Protein AF-A0A1Y1LEN6-F1 (afdb_monomer)

Mean predicted aligned error: 8.4 Å

InterPro domains:
  IPR023211 DNA polymerase, palm domain superfamily [G3DSA:3.90.1600.10] (1-101)
  IPR043502 DNA/RNA polymerase superfamily [SSF56672] (1-113)

pLDDT: mean 85.04, std 12.22, range [34.97, 94.44]

Solvent-accessible surface area (backbone atoms only — not comparable to full-atom values): 11153 Å² total; per-residue (Å²): 112,75,67,58,48,48,53,53,54,46,61,53,48,65,70,47,49,89,37,55,76,46,72,67,88,68,37,40,31,30,56,45,51,92,94,58,86,71,86,72,66,49,94,53,97,86,43,31,31,62,67,43,54,83,63,30,69,86,29,39,34,79,45,76,44,73,35,38,89,61,24,36,28,36,32,34,40,15,71,78,73,73,42,79,48,75,45,63,44,51,72,94,56,82,77,43,83,74,47,37,76,68,60,36,45,65,55,53,46,38,37,68,76,68,63,46,78,69,46,81,43,79,44,82,40,84,43,71,47,95,88,68,47,80,43,82,43,82,44,80,44,77,50,66,69,58,51,91,67,48,46,75,58,93,92,46,74,41,54,75,88,71,76,86,77,90,71,85,89,83,85,79,95,67,90,68,43,32,47,47,38,58

Organism: Photinus pyralis (NCBI:txid7054)

Sequence (182 aa):
VTTQARLKLYSYMEKLGERVLYFDTDSIIYISREGEYEPETGNYLGDMTNELEVYGPESYITEFASGGPKNYGFAVYSPTQDKHFQSCKVKGISINHEVSKSVNFETMKNMIIYEEPPQKILYKNFERTVDHQVLTVEKEKIFRPNLLKRRFSKYDSYPYGFKKVKKGQGEEEKTSKIDIVE

Radius of gyration: 19.2 Å; Cα contacts (8 Å, |Δi|>4): 284; chains: 1; bounding box: 56×41×44 Å

Structure (mmCIF, N/CA/C/O backbone):
data_AF-A0A1Y1LEN6-F1
#
_entry.id   AF-A0A1Y1LEN6-F1
#
loop_
_atom_site.group_PDB
_atom_site.id
_atom_site.type_symbol
_atom_site.label_atom_id
_atom_site.label_alt_id
_atom_site.label_comp_id
_atom_site.label_asym_id
_atom_site.label_entity_id
_atom_site.label_seq_id
_atom_site.pdbx_PDB_ins_code
_atom_site.Cartn_x
_atom_site.Cartn_y
_atom_site.Cartn_z
_atom_site.occupancy
_atom_site.B_iso_or_equiv
_atom_site.auth_seq_id
_atom_site.auth_comp_id
_atom_site.auth_asym_id
_atom_site.auth_atom_id
_atom_site.pdbx_PDB_model_num
ATOM 1 N N . VAL A 1 1 ? -0.679 -24.792 7.554 1.00 63.06 1 VAL A N 1
ATOM 2 C CA . VAL A 1 1 ? -0.032 -23.504 7.908 1.00 63.06 1 VAL A CA 1
ATOM 3 C C . VAL A 1 1 ? -0.793 -22.313 7.324 1.00 63.06 1 VAL A C 1
ATOM 5 O O . VAL A 1 1 ? -1.332 -21.535 8.093 1.00 63.06 1 VAL A O 1
ATOM 8 N N . THR A 1 2 ? -0.969 -22.215 6.001 1.00 80.38 2 THR A N 1
ATOM 9 C CA . THR A 1 2 ? -1.634 -21.068 5.337 1.00 80.38 2 THR A CA 1
ATOM 10 C C . THR A 1 2 ? -3.082 -20.793 5.762 1.00 80.38 2 THR A C 1
ATOM 12 O O . THR A 1 2 ? -3.514 -19.648 5.735 1.00 80.38 2 THR A O 1
ATOM 15 N N . THR A 1 3 ? -3.857 -21.813 6.144 1.00 87.75 3 THR A N 1
ATOM 16 C CA . THR A 1 3 ? -5.242 -21.616 6.615 1.00 87.75 3 THR A CA 1
ATOM 17 C C . THR A 1 3 ? -5.292 -20.909 7.966 1.00 87.75 3 THR A C 1
ATOM 19 O O . THR A 1 3 ? -6.123 -20.033 8.154 1.00 87.75 3 THR A O 1
ATOM 22 N N . GLN A 1 4 ? -4.379 -21.249 8.880 1.00 87.38 4 GLN A N 1
ATOM 23 C CA . GLN A 1 4 ? -4.361 -20.673 10.226 1.00 87.38 4 GLN A CA 1
ATOM 24 C C . GLN A 1 4 ? -3.968 -19.193 10.201 1.00 87.38 4 GLN A C 1
ATOM 26 O O . GLN A 1 4 ? -4.624 -18.386 10.847 1.00 87.38 4 GLN A O 1
ATOM 31 N N . ALA A 1 5 ? -2.982 -18.819 9.376 1.00 88.06 5 ALA A N 1
ATOM 32 C CA . ALA A 1 5 ? -2.623 -17.414 9.168 1.00 88.06 5 ALA A CA 1
ATOM 33 C C . ALA A 1 5 ? -3.814 -16.590 8.642 1.00 88.06 5 ALA A C 1
ATOM 35 O O . ALA A 1 5 ? -4.129 -15.536 9.182 1.00 88.06 5 ALA A O 1
ATOM 36 N N . ARG A 1 6 ? -4.557 -17.121 7.658 1.00 91.19 6 ARG A N 1
ATOM 37 C CA . ARG A 1 6 ? -5.759 -16.455 7.128 1.00 91.19 6 ARG A CA 1
ATOM 38 C C . ARG A 1 6 ? -6.873 -16.313 8.158 1.00 91.19 6 ARG A C 1
ATOM 40 O O . ARG A 1 6 ? -7.520 -15.276 8.185 1.00 91.19 6 ARG A O 1
ATOM 47 N N . LEU A 1 7 ? -7.110 -17.337 8.981 1.00 91.94 7 LEU A N 1
ATOM 48 C CA . LEU A 1 7 ? -8.105 -17.266 10.057 1.00 91.94 7 LEU A CA 1
ATOM 49 C C . LEU A 1 7 ? -7.713 -16.226 11.109 1.00 91.94 7 LEU A C 1
ATOM 51 O O . LEU A 1 7 ? -8.571 -15.481 11.576 1.00 91.94 7 LEU A O 1
ATOM 55 N N . LYS A 1 8 ? -6.419 -16.137 11.433 1.00 90.94 8 LYS A N 1
ATOM 56 C CA . LYS A 1 8 ? -5.899 -15.122 12.347 1.00 90.94 8 LYS A CA 1
ATOM 57 C C . LYS A 1 8 ? -6.116 -13.713 11.793 1.00 90.94 8 LYS A C 1
ATOM 59 O O . LYS A 1 8 ? -6.756 -12.910 12.464 1.00 90.94 8 LYS A O 1
ATOM 64 N N . LEU A 1 9 ? -5.701 -13.450 10.554 1.00 91.75 9 LEU A N 1
ATOM 65 C CA . LEU A 1 9 ? -5.932 -12.164 9.886 1.00 91.75 9 LEU A CA 1
ATOM 66 C C . LEU A 1 9 ? -7.430 -11.814 9.823 1.00 91.75 9 LEU A C 1
ATOM 68 O O . LEU A 1 9 ? -7.837 -10.706 10.165 1.00 91.75 9 LEU A O 1
ATOM 72 N N . TYR A 1 10 ? -8.266 -12.794 9.465 1.00 92.88 10 TYR A N 1
ATOM 73 C CA . TYR A 1 10 ? -9.719 -12.634 9.409 1.00 92.88 10 TYR A CA 1
ATOM 74 C C . TYR A 1 10 ? -10.317 -12.224 10.764 1.00 92.88 10 TYR A C 1
ATOM 76 O O . TYR A 1 10 ? -11.215 -11.388 10.795 1.00 92.88 10 TYR A O 1
ATOM 84 N N . SER A 1 11 ? -9.795 -12.741 11.882 1.00 93.44 11 SER A N 1
ATOM 85 C CA . SER A 1 11 ? -10.275 -12.373 13.223 1.00 93.44 11 SER A CA 1
ATOM 86 C C . SER A 1 11 ? -10.069 -10.890 13.566 1.00 93.44 11 SER A C 1
ATOM 88 O O . SER A 1 11 ? -10.888 -10.312 14.280 1.00 93.44 11 SER A O 1
ATOM 90 N N . TYR A 1 12 ? -9.025 -10.249 13.028 1.00 93.19 12 TYR A N 1
ATOM 91 C CA . TYR A 1 12 ? -8.824 -8.802 13.156 1.00 93.19 12 TYR A CA 1
ATOM 92 C C . TYR A 1 12 ? -9.751 -8.037 12.211 1.00 93.19 12 TYR A C 1
ATOM 94 O O . TYR A 1 12 ? -10.410 -7.083 12.623 1.00 93.19 12 TYR A O 1
ATOM 102 N N . MET A 1 13 ? -9.861 -8.493 10.960 1.00 92.38 13 MET A N 1
ATOM 103 C CA . MET A 1 13 ? -10.730 -7.872 9.956 1.00 92.38 13 MET A CA 1
ATOM 104 C C . MET A 1 13 ? -12.203 -7.866 10.375 1.00 92.38 13 MET A C 1
ATOM 106 O O . MET A 1 13 ? -12.902 -6.892 10.118 1.00 92.38 13 MET A O 1
ATOM 110 N N . GLU A 1 14 ? -12.679 -8.926 11.028 1.00 93.62 14 GLU A N 1
ATOM 111 C CA . GLU A 1 14 ? -14.059 -9.017 11.510 1.00 93.62 14 GLU A CA 1
ATOM 112 C C . GLU A 1 14 ? -14.367 -7.951 12.573 1.00 93.62 14 GLU A C 1
ATOM 114 O O . GLU A 1 14 ? -15.446 -7.360 12.553 1.00 93.62 14 GLU A O 1
ATOM 119 N N . LYS A 1 15 ? -13.400 -7.643 13.447 1.00 92.88 15 LYS A N 1
ATOM 120 C CA . LYS A 1 15 ? -13.522 -6.581 14.459 1.00 92.88 15 LYS A CA 1
ATOM 121 C C . LYS A 1 15 ? -13.384 -5.177 13.861 1.00 92.88 15 LYS A C 1
ATOM 123 O O . LYS A 1 15 ? -14.063 -4.256 14.305 1.00 92.88 15 LYS A O 1
ATOM 128 N N . LEU A 1 16 ? -12.509 -5.008 12.868 1.00 93.00 16 LEU A N 1
ATOM 129 C CA . LEU A 1 16 ? -12.305 -3.735 12.163 1.00 93.00 16 LEU A CA 1
ATOM 130 C C . LEU A 1 16 ? -13.483 -3.385 11.235 1.00 93.00 16 LEU A C 1
ATOM 132 O O . LEU A 1 16 ? -13.822 -2.213 11.067 1.00 93.00 16 LEU A O 1
ATOM 136 N N . GLY A 1 17 ? -14.123 -4.390 10.635 1.00 91.00 17 GLY A N 1
ATOM 137 C CA . GLY A 1 17 ? -15.300 -4.231 9.788 1.00 91.00 17 GLY A CA 1
ATOM 138 C C . GLY A 1 17 ? -15.043 -3.356 8.557 1.00 91.00 17 GLY A C 1
ATOM 139 O O . GLY A 1 17 ? -14.126 -3.601 7.775 1.00 91.00 17 GLY A O 1
ATOM 140 N N . GLU A 1 18 ? -15.872 -2.325 8.373 1.00 87.88 18 GLU A N 1
ATOM 141 C CA . GLU A 1 18 ? -15.808 -1.418 7.213 1.00 87.88 18 GLU A CA 1
ATOM 142 C C . GLU A 1 18 ? -14.580 -0.490 7.222 1.00 87.88 18 GLU A C 1
ATOM 144 O O . GLU A 1 18 ? -14.313 0.170 6.221 1.00 87.88 18 GLU A O 1
ATOM 149 N N . ARG A 1 19 ? -13.806 -0.454 8.316 1.00 91.25 19 ARG A N 1
ATOM 150 C CA . ARG A 1 19 ? -12.586 0.363 8.414 1.00 91.25 19 ARG A CA 1
ATOM 151 C C . ARG A 1 19 ? -1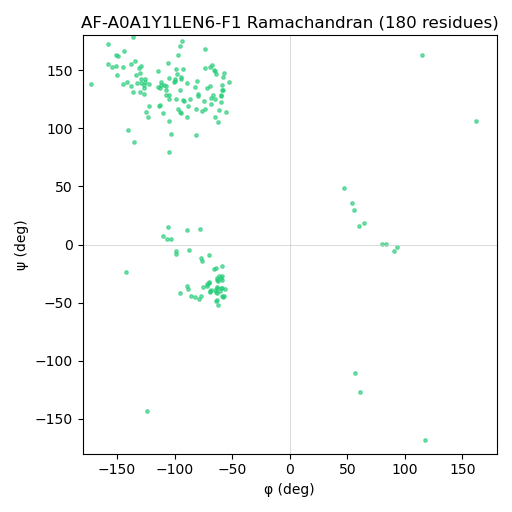1.394 -0.228 7.673 1.00 91.25 19 ARG A C 1
ATOM 153 O O . ARG A 1 19 ? -10.397 0.466 7.511 1.00 91.25 19 ARG A O 1
ATOM 160 N N . VAL A 1 20 ? -11.467 -1.481 7.224 1.00 91.81 20 VAL A N 1
ATOM 161 C CA . VAL A 1 20 ? -10.381 -2.120 6.470 1.00 91.81 20 VAL A CA 1
ATOM 162 C C . VAL A 1 20 ? -10.319 -1.552 5.050 1.00 91.81 20 VAL A C 1
ATOM 164 O O . VAL A 1 20 ? -11.232 -1.748 4.247 1.00 91.81 20 VAL A O 1
ATOM 167 N N . LEU A 1 21 ? -9.209 -0.895 4.718 1.00 91.12 21 LEU A N 1
ATOM 168 C CA . LEU A 1 21 ? -8.938 -0.343 3.389 1.00 91.12 21 LEU A CA 1
ATOM 169 C C . LEU A 1 21 ? -8.262 -1.362 2.471 1.00 91.12 21 LEU A C 1
ATOM 171 O O . LEU A 1 21 ? -8.548 -1.419 1.272 1.00 91.12 21 LEU A O 1
ATOM 175 N N . TYR A 1 22 ? -7.354 -2.167 3.023 1.00 91.69 22 TYR A N 1
ATOM 176 C CA . TYR A 1 22 ? -6.590 -3.163 2.280 1.00 91.69 22 TYR A CA 1
ATOM 177 C C . TYR A 1 22 ? -6.069 -4.255 3.218 1.00 91.69 22 TYR A C 1
ATOM 179 O O . TYR A 1 22 ? -5.909 -4.028 4.411 1.00 91.69 22 TYR A O 1
ATOM 187 N N . PHE A 1 23 ? -5.807 -5.443 2.682 1.00 91.88 23 PHE A N 1
ATOM 188 C CA . PHE A 1 23 ? -5.154 -6.529 3.407 1.00 91.88 23 PHE A CA 1
ATOM 189 C C . PHE A 1 23 ? -4.350 -7.399 2.432 1.00 91.88 23 PHE A C 1
ATOM 191 O O . PHE A 1 23 ? -4.750 -7.578 1.274 1.00 91.88 23 PHE A O 1
ATOM 198 N N . ASP A 1 24 ? -3.219 -7.935 2.884 1.00 89.50 24 ASP A N 1
ATOM 199 C CA . ASP A 1 24 ? -2.441 -8.954 2.169 1.00 89.50 24 ASP A CA 1
ATOM 200 C C . ASP A 1 24 ? -2.258 -10.189 3.066 1.00 89.50 24 ASP A C 1
ATOM 202 O O . ASP A 1 24 ? -3.205 -10.618 3.714 1.00 89.50 24 ASP A O 1
ATOM 206 N N . THR A 1 25 ? -1.108 -10.855 3.020 1.00 86.19 25 THR A N 1
ATOM 207 C CA . THR A 1 25 ? -0.916 -12.196 3.591 1.00 86.19 25 THR A CA 1
ATOM 208 C C . THR A 1 25 ? -0.933 -12.184 5.121 1.00 86.19 25 THR A C 1
ATOM 210 O O . THR A 1 25 ? -1.431 -13.129 5.738 1.00 86.19 25 THR A O 1
ATOM 213 N N . ASP A 1 26 ? -0.431 -11.096 5.678 1.00 88.62 26 ASP A N 1
ATOM 214 C CA . ASP A 1 26 ? -0.120 -10.835 7.077 1.00 88.62 26 ASP A CA 1
ATOM 215 C C . ASP A 1 26 ? -0.454 -9.385 7.462 1.00 88.62 26 ASP A C 1
ATOM 217 O O . ASP A 1 26 ? -0.800 -9.152 8.607 1.00 88.62 26 ASP A O 1
ATOM 221 N N . SER A 1 27 ? -0.495 -8.438 6.517 1.00 90.75 27 SER A N 1
ATOM 222 C CA . SER A 1 27 ? -0.794 -7.031 6.813 1.00 90.75 27 SER A CA 1
ATOM 223 C C . SER A 1 27 ? -2.241 -6.593 6.561 1.00 90.75 27 SER A C 1
ATOM 225 O O . SER A 1 27 ? -2.934 -7.089 5.663 1.00 90.75 27 SER A O 1
ATOM 227 N N . ILE A 1 28 ? -2.691 -5.603 7.337 1.00 93.69 28 ILE A N 1
ATOM 228 C CA . ILE A 1 28 ? -3.972 -4.897 7.224 1.00 93.69 28 ILE A CA 1
ATOM 229 C C . ILE A 1 28 ? -3.711 -3.390 7.244 1.00 93.69 28 ILE A C 1
ATOM 231 O O . ILE A 1 28 ? -3.055 -2.873 8.138 1.00 93.69 28 ILE A O 1
ATOM 235 N N . ILE A 1 29 ? -4.303 -2.677 6.289 1.00 94.31 29 ILE A N 1
ATOM 236 C CA . ILE A 1 29 ? -4.388 -1.215 6.269 1.00 94.31 29 ILE A CA 1
ATOM 237 C C . ILE A 1 29 ? -5.817 -0.842 6.641 1.00 94.31 29 ILE A C 1
ATOM 239 O O . ILE A 1 29 ? -6.762 -1.314 5.996 1.00 94.31 29 ILE A O 1
ATOM 243 N N . TYR A 1 30 ? -5.999 -0.004 7.652 1.00 94.19 30 TYR A N 1
ATOM 244 C CA . TYR A 1 30 ? -7.316 0.336 8.177 1.00 94.19 30 TYR A CA 1
ATOM 245 C C . TYR A 1 30 ? -7.407 1.795 8.631 1.00 94.19 30 TYR A C 1
ATOM 247 O O . TYR A 1 30 ? -6.411 2.500 8.735 1.00 94.19 30 TYR A O 1
ATOM 255 N N . ILE A 1 31 ? -8.630 2.267 8.857 1.00 92.81 31 ILE A N 1
ATOM 256 C CA . ILE A 1 31 ? -8.901 3.590 9.421 1.00 92.81 31 ILE A CA 1
ATOM 257 C C . ILE A 1 31 ? -8.925 3.479 10.952 1.00 92.81 31 ILE A C 1
ATOM 259 O O . ILE A 1 31 ? -9.779 2.782 11.503 1.00 92.81 31 ILE A O 1
ATOM 263 N N . SER A 1 32 ? -8.041 4.193 11.640 1.00 90.44 32 SER A N 1
ATOM 264 C CA . SER A 1 32 ? -8.052 4.336 13.096 1.00 90.44 32 SER A CA 1
ATOM 265 C C . SER A 1 32 ? -8.912 5.519 13.535 1.00 90.44 32 SER A C 1
ATOM 267 O O . SER A 1 32 ? -8.951 6.584 12.899 1.00 90.44 32 SER A O 1
ATOM 269 N N . ARG A 1 33 ? -9.664 5.304 14.617 1.00 90.19 33 ARG A N 1
ATOM 270 C CA . ARG A 1 33 ? -10.605 6.268 15.200 1.00 90.19 33 ARG A CA 1
ATOM 271 C C . ARG A 1 33 ? -10.604 6.132 16.715 1.00 90.19 33 ARG A C 1
ATOM 273 O O . ARG A 1 33 ? -10.653 5.025 17.244 1.00 90.19 33 ARG A O 1
ATOM 280 N N . GLU A 1 34 ? -10.619 7.265 17.411 1.00 87.88 34 GLU A N 1
ATOM 281 C CA . GLU A 1 34 ? -10.676 7.272 18.872 1.00 87.88 34 GLU A CA 1
ATOM 282 C C . GLU A 1 34 ? -11.936 6.564 19.391 1.00 87.88 34 GLU A C 1
ATOM 284 O O . GLU A 1 34 ? -13.060 6.873 18.986 1.00 87.88 34 GLU A O 1
ATOM 289 N N . GLY A 1 35 ? -11.738 5.621 20.315 1.00 85.50 35 GLY A N 1
ATOM 290 C CA . GLY A 1 35 ? -12.814 4.856 20.947 1.00 85.50 35 GLY A CA 1
ATOM 291 C C . GLY A 1 35 ? -13.300 3.637 20.157 1.00 85.50 35 GLY A C 1
ATOM 292 O O . GLY A 1 35 ? -14.194 2.940 20.636 1.00 85.50 35 GLY A O 1
ATOM 293 N N . GLU A 1 36 ? -12.727 3.350 18.985 1.00 91.50 36 GLU A N 1
ATOM 294 C CA . GLU A 1 36 ? -12.978 2.107 18.251 1.00 91.50 36 GLU A CA 1
ATOM 295 C C . GLU A 1 36 ? -11.905 1.038 18.547 1.00 91.50 36 GLU A C 1
ATOM 297 O O . GLU A 1 36 ? -10.909 1.290 19.221 1.00 91.50 36 GLU A O 1
ATOM 302 N N . TYR A 1 37 ? -12.134 -0.198 18.092 1.00 90.44 37 TYR A N 1
ATOM 303 C CA . TYR A 1 37 ? -11.182 -1.296 18.282 1.00 90.44 37 TYR A CA 1
ATOM 304 C C . TYR A 1 37 ? -9.884 -1.053 17.503 1.00 90.44 37 TYR A C 1
ATOM 306 O O . TYR A 1 37 ? -9.928 -0.882 16.286 1.00 90.44 37 TYR A O 1
ATOM 314 N N . GLU A 1 38 ? -8.742 -1.156 18.169 1.00 90.94 38 GLU A N 1
ATOM 315 C CA . GLU A 1 38 ? -7.426 -1.127 17.535 1.00 90.94 38 GLU A CA 1
ATOM 316 C C . GLU A 1 38 ? -6.752 -2.501 17.712 1.00 90.94 38 GLU A C 1
ATOM 318 O O . GLU A 1 38 ? -6.844 -3.086 18.799 1.00 90.94 38 GLU A O 1
ATOM 323 N N . PRO A 1 39 ? -6.123 -3.073 16.667 1.00 90.75 39 PRO A N 1
ATOM 324 C CA . PRO A 1 39 ? -5.361 -4.309 16.792 1.00 90.75 39 PRO A CA 1
ATOM 325 C C . PRO A 1 39 ? -4.234 -4.158 17.819 1.00 90.75 39 PRO A C 1
ATOM 327 O O . PRO A 1 39 ? -3.486 -3.186 17.798 1.00 90.75 39 PRO A O 1
ATOM 330 N N . GLU A 1 40 ? -4.111 -5.134 18.715 1.00 88.69 40 GLU A N 1
ATOM 331 C CA . GLU A 1 40 ? -3.035 -5.150 19.706 1.00 88.69 40 GLU A CA 1
ATOM 332 C C . GLU A 1 40 ? -1.694 -5.380 19.010 1.00 88.69 40 GLU A C 1
ATOM 334 O O . GLU A 1 40 ? -1.538 -6.364 18.278 1.00 88.69 40 GLU A O 1
ATOM 339 N N . THR A 1 41 ? -0.738 -4.482 19.254 1.00 89.81 41 THR A N 1
ATOM 340 C CA . THR A 1 41 ? 0.630 -4.608 18.757 1.00 89.81 41 THR A CA 1
ATOM 341 C C . THR A 1 41 ? 1.558 -5.188 19.823 1.00 89.81 41 THR A C 1
ATOM 343 O O . THR A 1 41 ? 1.381 -4.963 21.023 1.00 89.81 41 THR A O 1
ATOM 346 N N . GLY A 1 42 ? 2.552 -5.963 19.397 1.00 89.56 42 GLY A N 1
ATOM 347 C CA . GLY A 1 42 ? 3.483 -6.641 20.293 1.00 89.56 42 GLY A CA 1
ATOM 348 C C . GLY A 1 42 ? 4.797 -7.007 19.612 1.00 89.56 42 GLY A C 1
ATOM 349 O O . GLY A 1 42 ? 4.961 -6.850 18.409 1.00 89.56 42 GLY A O 1
ATOM 350 N N . ASN A 1 43 ? 5.756 -7.488 20.405 1.00 89.06 43 ASN A N 1
ATOM 351 C CA . ASN A 1 43 ? 7.105 -7.838 19.937 1.00 89.06 43 ASN A CA 1
ATOM 352 C C . ASN A 1 43 ? 7.340 -9.357 19.862 1.00 89.06 43 ASN A C 1
ATOM 354 O O . ASN A 1 43 ? 8.472 -9.793 19.632 1.00 89.06 43 ASN A O 1
ATOM 358 N N . TYR A 1 44 ? 6.318 -10.181 20.118 1.00 89.25 44 TYR A N 1
ATOM 359 C CA . TYR A 1 44 ? 6.454 -11.635 20.130 1.00 89.25 44 TYR A CA 1
ATOM 360 C C . TYR A 1 44 ? 6.027 -12.266 18.805 1.00 89.25 44 TYR A C 1
ATOM 362 O O . TYR A 1 44 ? 5.363 -11.664 17.965 1.00 89.25 44 TYR A O 1
ATOM 370 N N . LEU A 1 45 ? 6.436 -13.523 18.601 1.00 84.38 45 LEU A N 1
ATOM 371 C CA . LEU A 1 45 ? 6.146 -14.244 17.367 1.00 84.38 45 LEU A CA 1
ATOM 372 C C . LEU A 1 45 ? 4.634 -14.390 17.158 1.00 84.38 45 LEU A C 1
ATOM 374 O O . LEU A 1 45 ? 3.956 -15.126 17.877 1.00 84.38 45 LEU A O 1
ATOM 378 N N . GLY A 1 46 ? 4.153 -13.759 16.092 1.00 83.12 46 GLY A N 1
ATOM 379 C CA . GLY A 1 46 ? 2.757 -13.775 15.690 1.00 83.12 46 GLY A CA 1
ATOM 380 C C . GLY A 1 46 ? 1.942 -12.606 16.232 1.00 83.12 46 GLY A C 1
ATOM 381 O O . GLY A 1 46 ? 0.761 -12.553 15.903 1.00 83.12 46 GLY A O 1
ATOM 382 N N . ASP A 1 47 ? 2.508 -11.711 17.034 1.00 89.19 47 ASP A N 1
ATOM 383 C CA . ASP A 1 47 ? 1.849 -10.444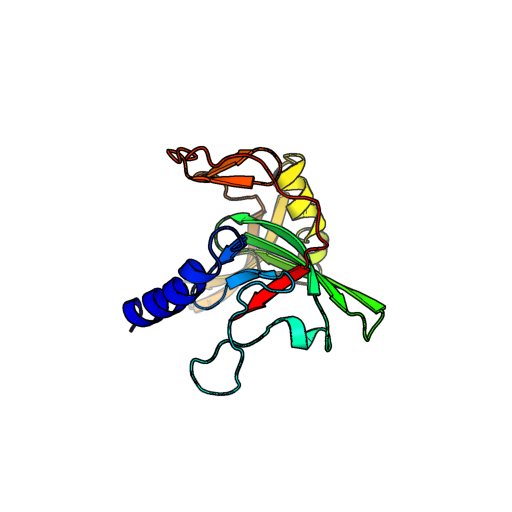 17.347 1.00 89.19 47 ASP A CA 1
ATOM 384 C C . ASP A 1 47 ? 1.814 -9.553 16.103 1.00 89.19 47 ASP A C 1
ATOM 386 O O . ASP A 1 47 ? 2.677 -9.678 15.235 1.00 89.19 47 ASP A O 1
ATOM 390 N N . MET A 1 48 ? 0.814 -8.672 16.031 1.00 90.88 48 MET A N 1
ATOM 391 C CA . MET A 1 48 ? 0.802 -7.625 15.014 1.00 90.88 48 MET A CA 1
ATOM 392 C C . MET A 1 48 ? 1.832 -6.554 15.394 1.00 90.88 48 MET A C 1
ATOM 394 O O . MET A 1 48 ? 2.091 -6.304 16.571 1.00 90.88 48 MET A O 1
ATOM 398 N N . THR A 1 49 ? 2.382 -5.873 14.410 1.00 92.12 49 THR A N 1
ATOM 399 C CA . THR A 1 49 ? 3.389 -4.824 14.547 1.00 92.12 49 THR A CA 1
ATOM 400 C C . THR A 1 49 ? 2.956 -3.597 13.756 1.00 92.12 49 THR A C 1
ATOM 402 O O . THR A 1 49 ? 2.264 -3.711 12.746 1.00 92.12 49 THR A O 1
ATOM 405 N N . ASN A 1 50 ? 3.314 -2.401 14.229 1.00 90.75 50 ASN A N 1
ATOM 406 C CA . ASN A 1 50 ? 2.995 -1.159 13.529 1.00 90.75 50 ASN A CA 1
ATOM 407 C C . ASN A 1 50 ? 4.116 -0.806 12.537 1.00 90.75 50 ASN A C 1
ATOM 409 O O . ASN A 1 50 ? 5.200 -0.382 12.937 1.00 90.75 50 ASN A O 1
ATOM 413 N N . GLU A 1 51 ? 3.846 -0.921 11.233 1.00 89.25 51 GLU A N 1
ATOM 414 C CA . GLU A 1 51 ? 4.827 -0.600 10.184 1.00 89.25 51 GLU A CA 1
ATOM 415 C C . GLU A 1 51 ? 5.199 0.897 10.137 1.00 89.25 51 GLU A C 1
ATOM 417 O O . GLU A 1 51 ? 6.252 1.269 9.607 1.00 89.25 51 GLU A O 1
ATOM 422 N N . LEU A 1 52 ? 4.356 1.783 10.681 1.00 89.75 52 LEU A N 1
ATOM 423 C CA . LEU A 1 52 ? 4.567 3.230 10.607 1.00 89.75 52 LEU A CA 1
ATOM 424 C C . LEU A 1 52 ? 5.647 3.741 11.565 1.00 89.75 52 LEU A C 1
ATOM 426 O O . LEU A 1 52 ? 6.159 4.845 11.360 1.00 89.75 52 LEU A O 1
ATOM 430 N N . GLU A 1 53 ? 6.067 2.934 12.543 1.00 87.31 53 GLU A N 1
ATOM 431 C CA . GLU A 1 53 ? 7.127 3.287 13.497 1.00 87.31 53 GLU A CA 1
ATOM 432 C C . GLU A 1 53 ? 8.459 3.616 12.807 1.00 87.31 53 GLU A C 1
ATOM 434 O O . GLU A 1 53 ? 9.230 4.446 13.295 1.00 87.31 53 GLU A O 1
ATOM 439 N N . VAL A 1 54 ? 8.705 3.050 11.620 1.00 89.44 54 VAL A N 1
ATOM 440 C CA . VAL A 1 54 ? 9.897 3.329 10.800 1.00 89.44 54 VAL A CA 1
ATOM 441 C C . VAL A 1 54 ? 9.985 4.806 10.385 1.00 89.44 54 VAL A C 1
ATOM 443 O O . VAL A 1 54 ? 11.081 5.327 10.172 1.00 89.44 54 VAL A O 1
ATOM 446 N N . TYR A 1 55 ? 8.851 5.507 10.292 1.00 88.56 55 TYR A N 1
ATOM 447 C CA . TYR A 1 55 ? 8.795 6.933 9.952 1.00 88.56 55 TYR A CA 1
ATOM 448 C C . TYR A 1 55 ? 8.916 7.851 11.181 1.00 88.56 55 TYR A C 1
ATOM 450 O O . TYR A 1 55 ? 9.035 9.072 11.037 1.00 88.56 55 TYR A O 1
ATOM 458 N N . GLY A 1 56 ? 8.958 7.279 12.385 1.00 88.62 56 GLY A N 1
ATOM 459 C CA . GLY A 1 56 ? 9.011 7.979 13.666 1.00 88.62 56 GLY A CA 1
ATOM 460 C C . GLY A 1 56 ? 7.753 7.736 14.504 1.00 88.62 56 GLY A C 1
ATOM 461 O O . GLY A 1 56 ? 6.727 7.307 13.970 1.00 88.62 56 GLY A O 1
ATOM 462 N N . PRO A 1 57 ? 7.800 8.021 15.815 1.00 87.69 57 PRO A N 1
ATOM 463 C CA . PRO A 1 57 ? 6.649 7.820 16.685 1.00 87.69 57 PRO A CA 1
ATOM 464 C C . PRO A 1 57 ? 5.515 8.775 16.297 1.00 87.69 57 PRO A C 1
ATOM 466 O O . PRO A 1 57 ? 5.766 9.874 15.791 1.00 87.69 57 PRO A O 1
ATOM 469 N N . GLU A 1 58 ? 4.275 8.337 16.526 1.00 87.38 58 GLU A N 1
ATOM 470 C CA . GLU A 1 58 ? 3.042 9.054 16.159 1.00 87.38 58 GLU A CA 1
ATOM 471 C C . GLU A 1 58 ? 2.882 9.327 14.651 1.00 87.38 58 GLU A C 1
ATOM 473 O O . GLU A 1 58 ? 2.071 10.167 14.253 1.00 87.38 58 GLU A O 1
ATOM 478 N N . SER A 1 59 ? 3.650 8.644 13.794 1.00 91.88 59 SER A N 1
ATOM 479 C CA . SER A 1 59 ? 3.462 8.731 12.345 1.00 91.88 59 SER A CA 1
ATOM 480 C C . SER A 1 59 ? 2.154 8.062 11.945 1.00 91.88 59 SER A C 1
ATOM 482 O O . SER A 1 59 ? 1.858 6.961 12.397 1.00 91.88 59 SER A O 1
ATOM 484 N N . TYR A 1 60 ? 1.397 8.709 11.064 1.00 91.56 60 TYR A N 1
ATOM 485 C CA . TYR A 1 60 ? 0.122 8.190 10.572 1.00 91.56 60 TYR A CA 1
ATOM 486 C C . TYR A 1 60 ? -0.005 8.412 9.068 1.00 91.56 60 TYR A C 1
ATOM 488 O O . TYR A 1 60 ? 0.610 9.320 8.493 1.00 91.56 60 TYR A O 1
ATOM 496 N N . ILE A 1 61 ? -0.814 7.585 8.411 1.00 94.38 61 ILE A N 1
ATOM 497 C CA . ILE A 1 61 ? -1.108 7.757 6.991 1.00 94.38 61 ILE A CA 1
ATOM 498 C C . ILE A 1 61 ? -2.158 8.850 6.825 1.00 94.38 61 ILE A C 1
ATOM 500 O O . ILE A 1 61 ? -3.236 8.812 7.419 1.00 94.38 61 ILE A O 1
ATOM 504 N N . THR A 1 62 ? -1.841 9.821 5.974 1.00 93.06 62 THR A N 1
ATOM 505 C CA . THR A 1 62 ? -2.747 10.908 5.595 1.00 93.06 62 THR A CA 1
ATOM 506 C C . THR A 1 62 ? -3.591 10.534 4.387 1.00 93.06 62 THR A C 1
ATOM 508 O O . THR A 1 62 ? -4.751 10.920 4.295 1.00 93.06 62 THR A O 1
ATOM 511 N N . GLU A 1 63 ? -3.014 9.787 3.445 1.00 93.06 63 GLU A N 1
ATOM 512 C CA . GLU A 1 63 ? -3.688 9.394 2.213 1.00 93.06 63 GLU A CA 1
ATOM 513 C C . GLU A 1 63 ? -3.332 7.964 1.825 1.00 93.06 63 GLU A C 1
ATOM 515 O O . GLU A 1 63 ? -2.173 7.557 1.896 1.00 93.06 63 GLU A O 1
ATOM 520 N N . PHE A 1 64 ? -4.324 7.222 1.341 1.00 93.12 64 PHE A N 1
ATOM 521 C CA . PHE A 1 64 ? -4.159 5.862 0.847 1.00 93.12 64 PHE A CA 1
ATOM 522 C C . PHE A 1 64 ? -4.857 5.703 -0.504 1.00 93.12 64 PHE A C 1
ATOM 524 O O . PHE A 1 64 ? -5.976 6.179 -0.696 1.00 93.12 64 PHE A O 1
ATOM 531 N N . ALA A 1 65 ? -4.215 4.994 -1.431 1.00 91.56 65 ALA A N 1
ATOM 532 C CA . ALA A 1 65 ? -4.796 4.635 -2.717 1.00 91.56 65 ALA A CA 1
ATOM 533 C C . ALA A 1 65 ? -4.463 3.182 -3.069 1.00 91.56 65 ALA A C 1
ATOM 535 O O . ALA A 1 65 ? -3.322 2.738 -2.945 1.00 91.56 65 ALA A O 1
ATOM 536 N N . SER A 1 66 ? -5.458 2.439 -3.561 1.00 90.88 66 SER A N 1
ATOM 537 C CA . SER A 1 66 ? -5.273 1.067 -4.038 1.00 90.88 66 SER A CA 1
ATOM 538 C C . SER A 1 66 ? -5.711 0.932 -5.488 1.00 90.88 66 SER A C 1
ATOM 540 O O . SER A 1 66 ? -6.881 1.099 -5.832 1.00 90.88 66 SER A O 1
ATOM 542 N N . GLY A 1 67 ? -4.759 0.562 -6.337 1.00 88.06 67 GLY A N 1
ATOM 543 C CA . GLY A 1 67 ? -4.980 0.163 -7.718 1.00 88.06 67 GLY A CA 1
ATOM 544 C C . GLY A 1 67 ? -5.251 -1.334 -7.868 1.00 88.06 67 GLY A C 1
ATOM 545 O O . GLY A 1 67 ? -5.185 -1.834 -8.985 1.00 88.06 67 GLY A O 1
ATOM 546 N N . GLY A 1 68 ? -5.512 -2.080 -6.790 1.00 87.62 68 GLY A N 1
ATOM 547 C CA . GLY A 1 68 ? -5.808 -3.516 -6.820 1.00 87.62 68 GLY A CA 1
ATOM 548 C C . GLY A 1 68 ? -4.784 -4.386 -6.075 1.00 87.62 68 GLY A C 1
ATOM 549 O O . GLY A 1 68 ? -3.948 -3.879 -5.328 1.00 87.62 68 GLY A O 1
ATOM 550 N N . PRO A 1 69 ? -4.840 -5.722 -6.246 1.00 87.25 69 PRO A N 1
ATOM 551 C CA . PRO A 1 69 ? -3.995 -6.642 -5.488 1.00 87.25 69 PRO A CA 1
ATOM 552 C C . PRO A 1 69 ? -2.501 -6.392 -5.714 1.00 87.25 69 PRO A C 1
ATOM 554 O O . PRO A 1 69 ? -2.013 -6.481 -6.845 1.00 87.25 69 PRO A O 1
ATOM 557 N N . LYS A 1 70 ? -1.776 -6.132 -4.622 1.00 87.19 70 LYS A N 1
ATOM 558 C CA . LYS A 1 70 ? -0.344 -5.796 -4.578 1.00 87.19 70 LYS A CA 1
ATOM 559 C C . LYS A 1 70 ? 0.012 -4.577 -5.446 1.00 87.19 70 LYS A C 1
ATOM 561 O O . LYS A 1 70 ? 1.107 -4.509 -6.004 1.00 87.19 70 LYS A O 1
ATOM 566 N N . ASN A 1 71 ? -0.939 -3.659 -5.606 1.00 90.69 71 ASN A N 1
ATOM 567 C CA . ASN A 1 71 ? -0.767 -2.383 -6.286 1.00 90.69 71 ASN A CA 1
ATOM 568 C C . ASN A 1 71 ? -1.427 -1.283 -5.443 1.00 90.69 71 ASN A C 1
ATOM 570 O O . ASN A 1 71 ? -2.622 -1.032 -5.584 1.00 90.69 71 ASN A O 1
ATOM 574 N N . TYR A 1 72 ? -0.683 -0.695 -4.513 1.00 92.12 72 TYR A N 1
ATOM 575 C CA . TYR A 1 72 ? -1.185 0.325 -3.592 1.00 92.12 72 TYR A CA 1
ATOM 576 C C . TYR A 1 72 ? -0.083 1.312 -3.219 1.00 92.12 72 TYR A C 1
ATOM 578 O O . TYR A 1 72 ? 1.103 1.026 -3.376 1.00 92.12 72 TYR A O 1
ATOM 586 N N . GLY A 1 73 ? -0.468 2.468 -2.704 1.00 93.38 73 GLY A N 1
ATOM 587 C CA . GLY A 1 73 ? 0.458 3.444 -2.159 1.00 93.38 73 GLY A CA 1
ATOM 588 C C . GLY A 1 73 ? -0.193 4.274 -1.068 1.00 93.38 73 GLY A C 1
ATOM 589 O O . GLY A 1 73 ? -1.418 4.291 -0.924 1.00 93.38 73 GLY A O 1
ATOM 590 N N . PHE A 1 74 ? 0.646 4.934 -0.284 1.00 94.31 74 PHE A N 1
ATOM 591 C CA . PHE A 1 74 ? 0.217 5.769 0.823 1.00 94.31 74 PHE A CA 1
ATOM 592 C C . PHE A 1 74 ? 1.196 6.911 1.079 1.00 94.31 74 PHE A C 1
ATOM 594 O O . PHE A 1 74 ? 2.394 6.805 0.793 1.00 94.31 74 PHE A O 1
ATOM 601 N N . ALA A 1 75 ? 0.667 7.994 1.639 1.00 94.31 75 ALA A N 1
ATOM 602 C CA . ALA A 1 75 ? 1.431 9.114 2.162 1.00 94.31 75 ALA A CA 1
ATOM 603 C C . ALA A 1 75 ? 1.382 9.092 3.693 1.00 94.31 75 ALA A C 1
ATOM 605 O O . ALA A 1 75 ? 0.304 9.005 4.276 1.00 94.31 75 ALA A O 1
ATOM 606 N N . VAL A 1 76 ? 2.545 9.169 4.333 1.00 94.44 76 VAL A N 1
ATOM 607 C CA . VAL A 1 76 ? 2.711 9.203 5.791 1.00 94.44 76 VAL A CA 1
ATOM 608 C C . VAL A 1 76 ? 3.123 10.605 6.196 1.00 94.44 76 VAL A C 1
ATOM 610 O O . VAL A 1 76 ? 4.005 11.189 5.566 1.00 94.44 76 VAL A O 1
ATOM 613 N N . TYR A 1 77 ? 2.532 11.128 7.262 1.00 94.00 77 TYR A N 1
ATOM 614 C CA . TYR A 1 77 ? 3.042 12.305 7.950 1.00 94.00 77 TYR A CA 1
ATOM 615 C C . TYR A 1 77 ? 3.703 11.876 9.258 1.00 94.00 77 TYR A C 1
ATOM 617 O O . TYR A 1 77 ? 3.106 11.141 10.043 1.00 94.00 77 TYR A O 1
ATOM 625 N N . SER A 1 78 ? 4.939 12.326 9.468 1.00 94.00 78 SER A N 1
ATOM 626 C CA . SER A 1 78 ? 5.699 12.106 10.698 1.00 94.00 78 SER A CA 1
ATOM 627 C C . SER A 1 78 ? 5.730 13.401 11.509 1.00 94.00 78 SER A C 1
ATOM 629 O O . SER A 1 78 ? 6.467 14.321 11.134 1.00 94.00 78 SER A O 1
ATOM 631 N N . PRO A 1 79 ? 4.974 13.498 12.620 1.00 91.50 79 PRO A N 1
ATOM 632 C CA . PRO A 1 79 ? 4.962 14.695 13.462 1.00 91.50 79 PRO A CA 1
ATOM 633 C C . PRO A 1 79 ? 6.321 14.990 14.103 1.00 91.50 79 PRO A C 1
ATOM 635 O O . PRO A 1 79 ? 6.653 16.141 14.359 1.00 91.50 79 PRO A O 1
ATOM 638 N N . THR A 1 80 ? 7.131 13.957 14.353 1.00 89.62 80 THR A N 1
ATOM 639 C CA . THR A 1 80 ? 8.452 14.123 14.979 1.00 89.62 80 THR A CA 1
ATOM 640 C C . THR A 1 80 ? 9.479 14.766 14.064 1.00 89.62 80 THR A C 1
ATOM 642 O O . THR A 1 80 ? 10.332 15.517 14.531 1.00 89.62 80 THR A O 1
ATOM 645 N N . GLN A 1 81 ? 9.417 14.463 12.770 1.00 88.88 81 GLN A N 1
ATOM 646 C CA . GLN A 1 81 ? 10.334 15.019 11.778 1.00 88.88 81 GLN A CA 1
ATOM 647 C C . GLN A 1 81 ? 9.733 16.199 11.009 1.00 88.88 81 GLN A C 1
ATOM 649 O O . GLN A 1 81 ? 10.456 16.815 10.228 1.00 88.88 81 GLN A O 1
ATOM 654 N N . ASP A 1 82 ? 8.437 16.464 11.202 1.00 90.69 82 ASP A N 1
ATOM 655 C CA . ASP A 1 82 ? 7.610 17.380 10.411 1.00 90.69 82 ASP A CA 1
ATOM 656 C C . ASP A 1 82 ? 7.789 17.160 8.898 1.00 90.69 82 ASP A C 1
ATOM 658 O O . ASP A 1 82 ? 8.092 18.064 8.118 1.00 90.69 82 ASP A O 1
ATOM 662 N N . LYS A 1 83 ? 7.698 15.890 8.479 1.00 92.00 83 LYS A N 1
ATOM 663 C CA . LYS A 1 83 ? 7.961 15.460 7.099 1.00 92.00 83 LYS A CA 1
ATOM 664 C C . LYS A 1 83 ? 6.885 14.529 6.574 1.00 92.00 83 LYS A C 1
ATOM 666 O O . LYS A 1 83 ? 6.377 13.667 7.290 1.00 92.00 83 LYS A O 1
ATOM 671 N N . HIS A 1 84 ? 6.625 14.667 5.278 1.00 91.81 84 HIS A N 1
ATOM 672 C CA . HIS A 1 84 ? 5.814 13.730 4.520 1.00 91.81 84 HIS A CA 1
ATOM 673 C C . HIS A 1 84 ? 6.693 12.700 3.816 1.00 91.81 84 HIS A C 1
ATOM 675 O O . HIS A 1 84 ? 7.662 13.040 3.134 1.00 91.81 84 HIS A O 1
ATOM 681 N N . PHE A 1 85 ? 6.307 11.439 3.944 1.00 92.12 85 PHE A N 1
ATOM 682 C CA . PHE A 1 85 ? 6.886 10.319 3.222 1.00 92.12 85 PHE A CA 1
ATOM 683 C C . PHE A 1 85 ? 5.838 9.741 2.284 1.00 92.12 85 PHE A C 1
ATOM 685 O O . PHE A 1 85 ? 4.645 9.770 2.569 1.00 92.12 85 PHE A O 1
ATOM 692 N N . GLN A 1 86 ? 6.281 9.199 1.158 1.00 92.25 86 GLN A N 1
ATOM 693 C CA . GLN A 1 86 ? 5.407 8.506 0.224 1.00 92.25 86 GLN A CA 1
ATOM 694 C C . GLN A 1 86 ? 5.972 7.121 -0.040 1.00 92.25 86 GLN A C 1
ATOM 696 O O . GLN A 1 86 ? 7.176 6.951 -0.239 1.00 92.25 86 GLN A O 1
ATOM 701 N N . SER A 1 87 ? 5.089 6.132 -0.054 1.00 90.38 87 SER A N 1
ATOM 702 C CA . SER A 1 87 ? 5.426 4.749 -0.347 1.00 90.38 87 SER A CA 1
ATOM 703 C C . SER A 1 87 ? 4.480 4.217 -1.408 1.00 90.38 87 SER A C 1
ATOM 705 O O . SER A 1 87 ? 3.283 4.500 -1.411 1.00 90.38 87 SER A O 1
ATOM 707 N N . CYS A 1 88 ? 5.031 3.453 -2.340 1.00 91.62 88 CYS A N 1
ATOM 708 C CA . CYS A 1 88 ? 4.294 2.863 -3.442 1.00 91.62 88 CYS A CA 1
ATOM 709 C C . CYS A 1 88 ? 4.748 1.414 -3.603 1.00 91.62 88 CYS A C 1
ATOM 711 O O . CYS A 1 88 ? 5.944 1.116 -3.604 1.00 91.62 88 CYS A O 1
ATOM 713 N N . LYS A 1 89 ? 3.792 0.495 -3.698 1.00 90.44 89 LYS A N 1
ATOM 714 C CA . LYS A 1 89 ? 4.005 -0.945 -3.816 1.00 90.44 89 LYS A CA 1
ATOM 715 C C . LYS A 1 89 ? 3.316 -1.410 -5.087 1.00 90.44 89 LYS A C 1
ATOM 717 O O . LYS A 1 89 ? 2.091 -1.447 -5.151 1.00 90.44 89 LYS A O 1
ATOM 722 N N . VAL A 1 90 ? 4.109 -1.778 -6.093 1.00 89.75 90 VAL A N 1
ATOM 723 C CA . VAL A 1 90 ? 3.606 -2.192 -7.410 1.00 89.75 90 VAL A CA 1
ATOM 724 C C . VAL A 1 90 ? 4.144 -3.567 -7.773 1.00 89.75 90 VAL A C 1
ATOM 726 O O . VAL A 1 90 ? 5.340 -3.761 -7.995 1.00 89.75 90 VAL A O 1
ATOM 729 N N . LYS A 1 91 ? 3.250 -4.552 -7.868 1.00 86.81 91 LYS A N 1
ATOM 730 C CA . LYS A 1 91 ? 3.628 -5.922 -8.210 1.00 86.81 91 LYS A CA 1
ATOM 731 C C . LYS A 1 91 ? 4.307 -5.993 -9.572 1.00 86.81 91 LYS A C 1
ATOM 733 O O . LYS A 1 91 ? 3.749 -5.609 -10.596 1.00 86.81 91 LYS A O 1
ATOM 738 N N . GLY A 1 92 ? 5.478 -6.621 -9.581 1.00 83.50 92 GLY A N 1
ATOM 739 C CA . GLY A 1 92 ? 6.203 -6.937 -10.803 1.00 83.50 92 GLY A CA 1
ATOM 740 C C . GLY A 1 92 ? 6.991 -5.766 -11.380 1.00 83.50 92 GLY A C 1
ATOM 741 O O . GLY A 1 92 ? 7.658 -5.977 -12.385 1.00 83.50 92 GLY A O 1
ATOM 742 N N . ILE A 1 93 ? 6.978 -4.581 -10.772 1.00 85.00 93 ILE A N 1
ATOM 743 C CA . ILE A 1 93 ? 7.850 -3.470 -11.162 1.00 85.00 93 ILE A CA 1
ATOM 744 C C . ILE A 1 93 ? 8.820 -3.216 -10.013 1.00 85.00 93 ILE A C 1
ATOM 746 O O . ILE A 1 93 ? 8.405 -2.918 -8.897 1.00 85.00 93 ILE A O 1
ATOM 750 N N . SER A 1 94 ? 10.116 -3.350 -10.282 1.00 83.69 94 SER A N 1
ATOM 751 C CA . SER A 1 94 ? 11.143 -2.971 -9.314 1.00 83.69 94 SER A CA 1
ATOM 752 C C . SER A 1 94 ? 11.270 -1.452 -9.306 1.00 83.69 94 SER A C 1
ATOM 754 O O . S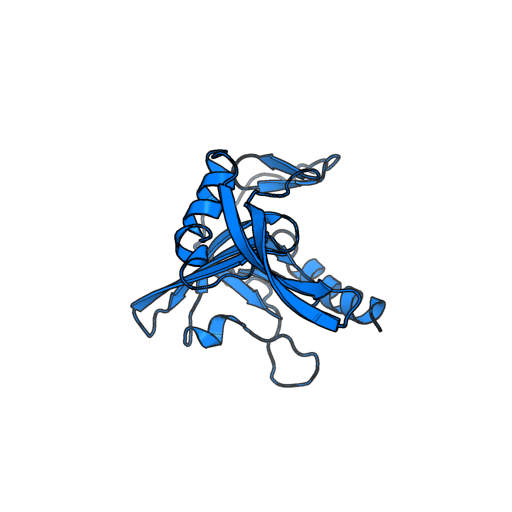ER A 1 94 ? 11.663 -0.858 -10.309 1.00 83.69 94 SER A O 1
ATOM 756 N N . ILE A 1 95 ? 10.931 -0.828 -8.180 1.00 84.75 95 ILE A N 1
ATOM 757 C CA . ILE A 1 95 ? 11.006 0.624 -8.012 1.00 84.75 95 ILE A CA 1
ATOM 758 C C . ILE A 1 95 ? 12.456 0.985 -7.677 1.00 84.75 95 ILE A C 1
ATOM 760 O O . ILE A 1 95 ? 12.889 0.895 -6.532 1.00 84.75 95 ILE A O 1
ATOM 764 N N . ASN A 1 96 ? 13.226 1.339 -8.704 1.00 85.75 96 ASN A N 1
ATOM 765 C CA . ASN A 1 96 ? 14.529 1.986 -8.552 1.00 85.75 96 ASN A CA 1
ATOM 766 C C . ASN A 1 96 ? 14.358 3.518 -8.620 1.00 85.75 96 ASN A C 1
ATOM 768 O O . ASN A 1 96 ? 13.264 4.001 -8.892 1.00 85.75 96 ASN A O 1
ATOM 772 N N . HIS A 1 97 ? 15.427 4.287 -8.406 1.00 86.25 97 HIS A N 1
ATOM 773 C CA . HIS A 1 97 ? 15.357 5.757 -8.401 1.00 86.25 97 HIS A CA 1
ATOM 774 C C . HIS A 1 97 ? 14.859 6.376 -9.725 1.00 86.25 97 HIS A C 1
ATOM 776 O O . HIS A 1 97 ? 14.290 7.464 -9.740 1.00 86.25 97 HIS A O 1
ATOM 782 N N . GLU A 1 98 ? 15.093 5.723 -10.862 1.00 86.38 98 GLU A N 1
ATOM 783 C CA . GLU A 1 98 ? 14.629 6.216 -12.162 1.00 86.38 98 GLU A CA 1
ATOM 784 C C . GLU A 1 98 ? 13.141 5.911 -12.364 1.00 86.38 98 GLU A C 1
ATOM 786 O O . GLU A 1 98 ? 12.349 6.799 -12.680 1.00 86.38 98 GLU A O 1
ATOM 791 N N . VAL A 1 99 ? 12.745 4.672 -12.076 1.00 86.38 99 VAL A N 1
ATOM 792 C CA . VAL A 1 99 ? 11.363 4.198 -12.119 1.00 86.38 99 VAL A CA 1
ATOM 793 C C . VAL A 1 99 ? 10.507 4.933 -11.096 1.00 86.38 99 VAL A C 1
ATOM 795 O O . VAL A 1 99 ? 9.378 5.260 -11.426 1.00 86.38 99 VAL A O 1
ATOM 798 N N . SER A 1 100 ? 11.018 5.275 -9.909 1.00 87.88 100 SER A N 1
ATOM 799 C CA . SER A 1 100 ? 10.263 5.997 -8.873 1.00 87.88 100 SER A CA 1
ATOM 800 C C . SER A 1 100 ? 9.846 7.406 -9.294 1.00 87.88 100 SER A C 1
ATOM 802 O O . SER A 1 100 ? 8.913 7.966 -8.728 1.00 87.88 100 SER A O 1
ATOM 804 N N . LYS A 1 101 ? 10.508 7.997 -10.297 1.00 88.31 101 LYS A N 1
ATOM 805 C CA . LYS A 1 101 ? 10.078 9.280 -10.876 1.00 88.31 101 LYS A CA 1
ATOM 806 C C . LYS A 1 101 ? 8.787 9.135 -11.677 1.00 88.31 101 LYS A C 1
ATOM 808 O O . LYS A 1 101 ? 7.993 10.067 -11.703 1.00 88.31 101 LYS A O 1
ATOM 813 N N . SER A 1 102 ? 8.586 7.976 -12.305 1.00 86.81 102 SER A N 1
ATOM 814 C CA . SER A 1 102 ? 7.394 7.676 -13.111 1.00 86.81 102 SER A CA 1
ATOM 815 C C . SER A 1 102 ? 6.329 6.931 -12.304 1.00 86.81 102 SER A C 1
ATOM 817 O O . SER A 1 102 ? 5.154 7.242 -12.393 1.00 86.81 102 SER A O 1
ATOM 819 N N . VAL A 1 103 ? 6.741 5.969 -11.479 1.00 89.06 103 VAL A N 1
ATOM 820 C CA . VAL A 1 103 ? 5.889 5.146 -10.619 1.00 89.06 103 VAL A CA 1
ATOM 821 C C . VAL A 1 103 ? 6.001 5.662 -9.191 1.00 89.06 103 VAL A C 1
ATOM 823 O O . VAL A 1 103 ? 6.904 5.290 -8.442 1.00 89.06 103 VAL A O 1
ATOM 826 N N . ASN A 1 104 ? 5.068 6.525 -8.812 1.00 91.25 104 ASN A N 1
ATOM 827 C CA . ASN A 1 104 ? 4.972 7.106 -7.476 1.00 91.25 104 ASN A CA 1
ATOM 828 C C . ASN A 1 104 ? 3.515 7.104 -6.988 1.00 91.25 104 ASN A C 1
ATOM 830 O O . ASN A 1 104 ? 2.609 6.634 -7.677 1.00 91.25 104 ASN A O 1
ATOM 834 N N . PHE A 1 105 ? 3.299 7.576 -5.761 1.00 91.81 105 PHE A N 1
ATOM 835 C CA . PHE A 1 105 ? 1.963 7.624 -5.174 1.00 91.81 105 PHE A CA 1
ATOM 836 C C . PHE A 1 105 ? 1.020 8.553 -5.955 1.00 91.81 105 PHE A C 1
ATOM 838 O O . PHE A 1 105 ? -0.114 8.173 -6.231 1.00 91.81 105 PHE A O 1
ATOM 845 N N . GLU A 1 106 ? 1.511 9.715 -6.386 1.00 91.25 106 GLU A N 1
ATOM 846 C CA . GLU A 1 106 ? 0.718 10.716 -7.109 1.00 91.25 106 GLU A CA 1
ATOM 847 C C . GLU A 1 106 ? 0.224 10.199 -8.467 1.00 91.25 106 GLU A C 1
ATOM 849 O O . GLU A 1 106 ? -0.963 10.238 -8.771 1.00 91.25 106 GLU A O 1
ATOM 854 N N . THR A 1 107 ? 1.118 9.614 -9.261 1.00 91.06 107 THR A N 1
ATOM 855 C CA . THR A 1 107 ? 0.774 8.987 -10.548 1.00 91.06 107 THR A CA 1
ATOM 856 C C . THR A 1 107 ? -0.218 7.841 -10.371 1.00 91.06 107 THR A C 1
ATOM 858 O O . THR A 1 107 ? -1.164 7.727 -11.145 1.00 91.06 107 THR A O 1
ATOM 861 N N . MET A 1 108 ? -0.074 7.020 -9.324 1.00 90.69 108 MET A N 1
AT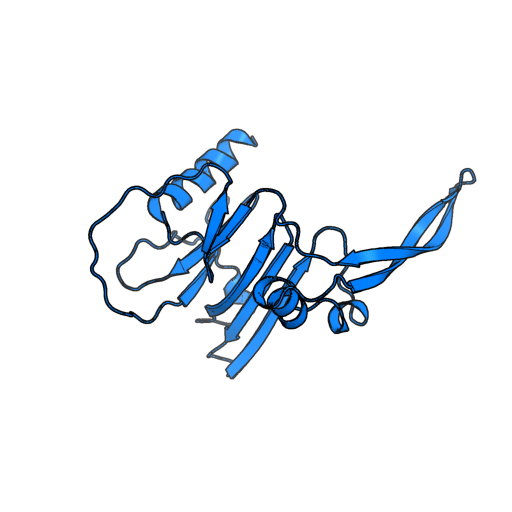OM 862 C CA . MET A 1 108 ? -1.065 5.989 -9.006 1.00 90.69 108 MET A CA 1
ATOM 863 C C . MET A 1 108 ? -2.428 6.598 -8.662 1.00 90.69 108 MET A C 1
ATOM 865 O O . MET A 1 108 ? -3.450 6.144 -9.177 1.00 90.69 108 MET A O 1
ATOM 869 N N . LYS A 1 109 ? -2.446 7.610 -7.792 1.00 90.75 109 LYS A N 1
ATOM 870 C CA . LYS A 1 109 ? -3.653 8.323 -7.370 1.00 90.75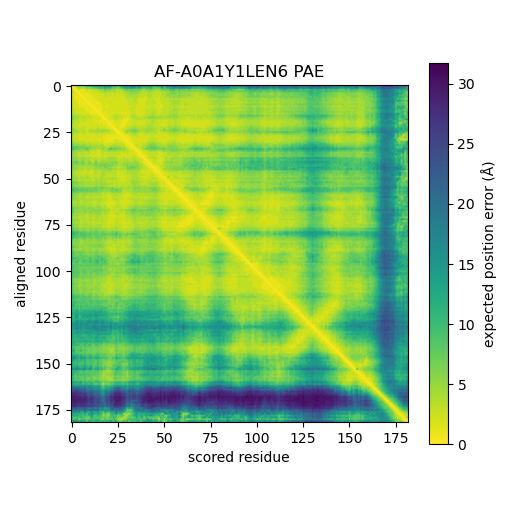 109 LYS A CA 1
ATOM 871 C C . LYS A 1 109 ? -4.370 8.925 -8.578 1.00 90.75 109 LYS A C 1
ATOM 873 O O . LYS A 1 109 ? -5.573 8.719 -8.724 1.00 90.75 109 LYS A O 1
ATOM 878 N N . ASN A 1 110 ? -3.633 9.554 -9.489 1.00 91.06 110 ASN A N 1
ATOM 879 C CA . ASN A 1 110 ? -4.196 10.164 -10.690 1.00 91.06 110 ASN A CA 1
ATOM 880 C C . ASN A 1 110 ? -4.742 9.127 -11.677 1.00 91.06 110 ASN A C 1
ATOM 882 O O . ASN A 1 110 ? -5.840 9.305 -12.199 1.00 91.06 110 ASN A O 1
ATOM 886 N N . MET A 1 111 ? -4.067 7.987 -11.852 1.00 89.25 111 MET A N 1
ATOM 887 C CA . MET A 1 111 ? -4.606 6.875 -12.646 1.00 89.25 111 MET A CA 1
ATOM 888 C C . MET A 1 111 ? -5.903 6.293 -12.068 1.00 89.25 111 MET A C 1
ATOM 890 O O . MET A 1 111 ? -6.733 5.792 -12.822 1.00 89.25 111 MET A O 1
ATOM 894 N N . ILE A 1 112 ? -6.077 6.311 -10.742 1.00 87.44 112 ILE A N 1
ATOM 895 C CA . ILE A 1 112 ? -7.277 5.772 -10.083 1.00 87.44 112 ILE A CA 1
ATOM 896 C C . ILE A 1 112 ? -8.428 6.784 -10.106 1.00 87.44 112 ILE A C 1
ATOM 898 O O . ILE A 1 112 ? -9.559 6.399 -10.384 1.00 87.44 112 ILE A O 1
ATOM 902 N N . ILE A 1 113 ? -8.157 8.053 -9.785 1.00 86.94 113 ILE A N 1
ATOM 903 C CA . ILE A 1 113 ? -9.187 9.090 -9.608 1.00 86.94 113 ILE A CA 1
ATOM 904 C C . ILE A 1 113 ? -9.557 9.751 -10.937 1.00 86.94 113 ILE A C 1
ATOM 906 O O . ILE A 1 113 ? -10.738 9.968 -11.200 1.00 86.94 113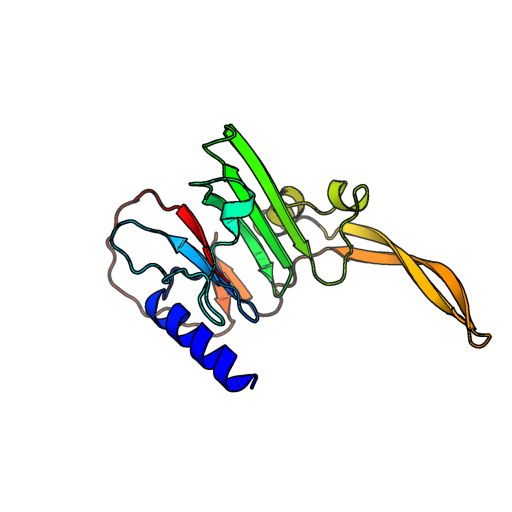 ILE A O 1
ATOM 910 N N . TYR A 1 114 ? -8.561 10.082 -11.760 1.00 87.38 114 TYR A N 1
ATOM 911 C CA . TYR A 1 114 ? -8.736 10.834 -13.007 1.00 87.38 114 TYR A CA 1
ATOM 912 C C . TYR A 1 114 ? -8.663 9.951 -14.258 1.00 87.38 114 TYR A C 1
ATOM 914 O O . TYR A 1 114 ? -8.705 10.473 -15.368 1.00 87.38 114 TYR A O 1
ATOM 922 N N . GLU A 1 115 ? -8.554 8.628 -14.087 1.00 84.25 115 GLU A N 1
ATOM 923 C CA . GLU A 1 115 ? -8.478 7.648 -15.181 1.00 84.25 115 GLU A CA 1
ATOM 924 C C . GLU A 1 115 ? -7.357 7.953 -16.195 1.00 84.25 115 GLU A C 1
ATOM 926 O O . GLU A 1 115 ? -7.491 7.714 -17.398 1.00 84.25 115 GLU A O 1
ATOM 931 N N . GLU A 1 116 ? -6.225 8.480 -15.710 1.00 88.56 116 GLU A N 1
ATOM 932 C CA . GLU A 1 116 ? -5.063 8.759 -16.554 1.00 88.56 116 GLU A CA 1
ATOM 933 C C . GLU A 1 116 ? -4.562 7.503 -17.293 1.00 88.56 116 GLU A C 1
ATOM 935 O O . GLU A 1 116 ? -4.638 6.380 -16.773 1.00 88.56 116 GLU A O 1
ATOM 940 N N . PRO A 1 117 ? -4.022 7.666 -18.517 1.00 88.69 117 PRO A N 1
ATOM 941 C CA . PRO A 1 117 ? -3.609 6.538 -19.331 1.00 88.69 117 PRO A CA 1
ATOM 942 C C . PRO A 1 117 ? -2.463 5.745 -18.676 1.00 88.69 117 PRO A C 1
ATOM 944 O O . PRO A 1 117 ? -1.573 6.326 -18.049 1.00 88.69 117 PRO A O 1
ATOM 947 N N . PRO A 1 118 ? -2.422 4.414 -18.879 1.00 89.25 118 PRO A N 1
ATOM 948 C CA . PRO A 1 118 ? -1.328 3.573 -18.409 1.00 89.25 118 PRO A CA 1
ATOM 949 C C . PRO A 1 118 ? 0.048 4.064 -18.857 1.00 89.25 118 PRO A C 1
ATOM 951 O O . PRO A 1 118 ? 0.247 4.410 -20.024 1.00 89.25 118 PRO A O 1
ATOM 954 N N . GLN A 1 119 ? 1.029 3.988 -17.960 1.00 89.06 119 GLN A N 1
ATOM 955 C CA . GLN A 1 119 ? 2.410 4.349 -18.271 1.00 89.06 119 GLN A CA 1
ATOM 956 C C . GLN A 1 119 ? 3.231 3.130 -18.681 1.00 89.06 119 GLN A C 1
ATOM 958 O O . GLN A 1 119 ? 3.099 2.041 -18.119 1.00 89.06 119 GLN A O 1
ATOM 963 N N . 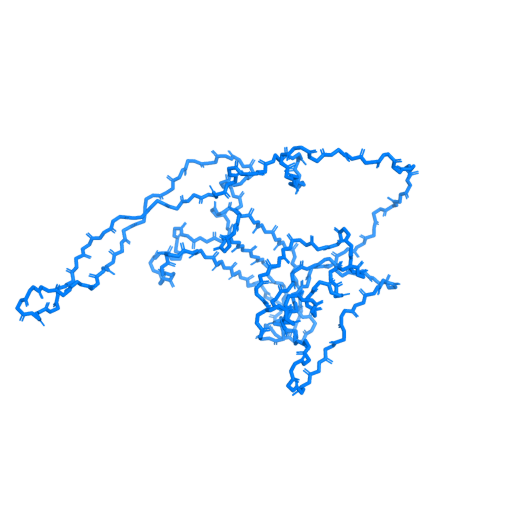LYS A 1 120 ? 4.121 3.319 -19.655 1.00 90.56 120 LYS A N 1
ATOM 964 C CA . LYS A 1 120 ? 5.109 2.310 -20.041 1.00 90.56 120 LYS A CA 1
ATOM 965 C C . LYS A 1 120 ? 6.397 2.542 -19.267 1.00 90.56 120 LYS A C 1
ATOM 967 O O . LYS A 1 120 ? 6.970 3.622 -19.327 1.00 90.56 120 LYS A O 1
ATOM 972 N N . ILE A 1 121 ? 6.845 1.510 -18.569 1.00 90.12 121 ILE A N 1
ATOM 973 C CA . ILE A 1 121 ? 8.059 1.513 -17.766 1.00 90.12 121 ILE A CA 1
ATOM 974 C C . ILE A 1 121 ? 9.064 0.573 -18.417 1.00 90.12 121 ILE A C 1
ATOM 976 O O . ILE A 1 121 ? 8.805 -0.626 -18.561 1.00 90.12 121 ILE A O 1
ATOM 980 N N . LEU A 1 122 ? 10.211 1.126 -18.792 1.00 87.06 122 LEU A N 1
ATOM 981 C CA . LEU A 1 122 ? 11.366 0.358 -19.235 1.00 87.06 122 LEU A CA 1
ATOM 982 C C . LEU A 1 122 ? 12.132 -0.134 -18.009 1.00 87.06 122 LEU A C 1
ATOM 984 O O . LEU A 1 122 ? 12.335 0.602 -17.042 1.00 87.06 122 LEU A O 1
ATOM 988 N N . TYR A 1 123 ? 12.539 -1.397 -18.027 1.00 83.25 123 TYR A N 1
ATOM 989 C CA . TYR A 1 123 ? 13.352 -1.975 -16.968 1.00 83.25 123 TYR A CA 1
ATOM 990 C C . TYR A 1 123 ? 14.351 -2.981 -17.532 1.00 83.25 123 TYR A C 1
ATOM 992 O O . TYR A 1 123 ? 14.120 -3.628 -18.553 1.00 83.25 123 TYR A O 1
ATOM 1000 N N . LYS A 1 124 ? 15.470 -3.139 -16.826 1.00 85.62 124 LYS A N 1
ATOM 1001 C CA . LYS A 1 124 ? 16.506 -4.116 -17.160 1.00 85.62 124 LYS A CA 1
ATOM 1002 C C . LYS A 1 124 ? 16.170 -5.457 -16.515 1.00 85.62 124 LYS A C 1
ATOM 1004 O O . LYS A 1 124 ? 15.960 -5.529 -15.304 1.00 85.62 124 LYS A O 1
ATOM 1009 N N . ASN A 1 125 ? 16.106 -6.508 -17.322 1.00 84.69 125 ASN A N 1
ATOM 1010 C CA . ASN A 1 125 ? 15.864 -7.880 -16.900 1.00 84.69 125 ASN A CA 1
ATOM 1011 C C . ASN A 1 125 ? 17.122 -8.725 -17.121 1.00 84.69 125 ASN A C 1
ATOM 1013 O O . ASN A 1 125 ? 17.773 -8.598 -18.155 1.00 84.69 125 ASN A O 1
ATOM 1017 N N . PHE A 1 126 ? 17.435 -9.610 -16.176 1.00 88.62 126 PHE A N 1
ATOM 1018 C CA . PHE A 1 126 ? 18.512 -10.582 -16.347 1.00 88.62 126 PHE A CA 1
ATOM 1019 C C . PHE A 1 126 ? 17.944 -11.871 -16.933 1.00 88.62 126 PHE A C 1
ATOM 1021 O O . PHE A 1 126 ? 17.033 -12.470 -16.360 1.00 88.62 126 PHE A O 1
ATOM 1028 N N . GLU A 1 127 ? 18.477 -12.296 -18.071 1.00 90.75 127 GLU A N 1
ATOM 1029 C CA . GLU A 1 127 ? 18.049 -13.507 -18.768 1.00 90.75 127 GLU A CA 1
ATOM 1030 C C . GLU A 1 127 ? 19.221 -14.455 -18.945 1.00 90.75 127 GLU A C 1
ATOM 1032 O O . GLU A 1 127 ? 20.334 -14.035 -19.256 1.00 90.75 127 GLU A O 1
ATOM 1037 N N . ARG A 1 128 ? 18.969 -15.746 -18.724 1.00 91.25 128 ARG A N 1
ATOM 1038 C CA . ARG A 1 128 ? 19.976 -16.792 -18.879 1.00 91.25 128 ARG A CA 1
ATOM 1039 C C . ARG A 1 128 ? 19.797 -17.459 -20.236 1.00 91.25 128 ARG A C 1
ATOM 1041 O O . ARG A 1 128 ? 18.712 -17.958 -20.533 1.00 91.25 128 ARG A O 1
ATOM 1048 N N . THR A 1 129 ? 20.855 -17.487 -21.035 1.00 90.94 129 THR A N 1
ATOM 1049 C CA . THR A 1 129 ? 20.877 -18.226 -22.301 1.00 90.94 129 THR A CA 1
ATOM 1050 C C . THR A 1 129 ? 20.969 -19.733 -22.054 1.00 90.94 129 THR A C 1
ATOM 1052 O O . THR A 1 129 ? 21.255 -20.187 -20.940 1.00 90.94 129 THR A O 1
ATOM 1055 N N . VAL A 1 130 ? 20.748 -20.526 -23.106 1.00 91.69 130 VAL A N 1
ATOM 1056 C CA . VAL A 1 130 ? 20.931 -21.987 -23.057 1.00 91.69 130 VAL A CA 1
ATOM 1057 C C . VAL A 1 130 ? 22.357 -22.336 -22.613 1.00 91.69 130 VAL A C 1
ATOM 1059 O O . VAL A 1 130 ? 22.527 -23.190 -21.748 1.00 91.69 130 VAL A O 1
ATOM 1062 N N . ASP A 1 131 ? 23.348 -21.562 -23.066 1.00 93.50 131 ASP A N 1
ATOM 1063 C CA . ASP A 1 131 ? 24.769 -21.691 -22.701 1.00 93.50 131 ASP A CA 1
ATOM 1064 C C . ASP A 1 131 ? 25.118 -21.108 -21.323 1.00 93.50 131 ASP A C 1
ATOM 1066 O O . ASP A 1 131 ? 26.284 -20.903 -20.990 1.00 93.50 131 ASP A O 1
ATOM 1070 N N . HIS A 1 132 ? 24.107 -20.808 -20.509 1.00 89.56 132 HIS A N 1
ATOM 1071 C CA . HIS A 1 132 ? 24.258 -20.315 -19.144 1.00 89.56 132 HIS A CA 1
ATOM 1072 C C . HIS A 1 132 ? 24.922 -18.940 -19.003 1.00 89.56 132 HIS A C 1
ATOM 1074 O O . HIS A 1 132 ? 25.330 -18.573 -17.901 1.00 89.56 132 HIS A O 1
ATOM 1080 N N . GLN A 1 133 ? 24.959 -18.147 -20.071 1.00 92.00 133 GLN A N 1
ATOM 1081 C CA . GLN A 1 133 ? 25.395 -16.756 -20.006 1.00 92.00 133 GLN A CA 1
ATOM 1082 C C . GLN A 1 133 ? 24.251 -15.873 -19.506 1.00 92.00 133 GLN A C 1
ATOM 1084 O O . GLN A 1 133 ? 23.093 -16.085 -19.866 1.00 92.00 133 GLN A O 1
ATOM 1089 N N . VAL A 1 134 ? 24.571 -14.885 -18.671 1.00 93.00 134 VAL A N 1
ATOM 1090 C CA . VAL A 1 134 ? 23.595 -13.919 -18.154 1.00 93.00 134 VAL A CA 1
ATOM 1091 C C . VAL A 1 134 ? 23.657 -12.656 -19.004 1.00 93.00 134 VAL A C 1
ATOM 1093 O O . VAL A 1 134 ? 24.674 -11.967 -19.027 1.00 93.00 134 VAL A O 1
ATOM 1096 N N . LEU A 1 135 ? 22.561 -12.349 -19.691 1.00 92.56 135 LEU A N 1
ATOM 1097 C CA . LEU A 1 135 ? 22.396 -11.144 -20.496 1.00 92.56 135 LEU A CA 1
ATOM 1098 C C . LEU A 1 135 ? 21.483 -10.157 -19.774 1.00 92.56 135 LEU A C 1
ATOM 1100 O O . LEU A 1 135 ? 20.506 -10.544 -19.133 1.00 92.56 135 LEU A O 1
ATOM 1104 N N . THR A 1 136 ? 21.795 -8.869 -19.898 1.00 92.31 136 THR A N 1
ATOM 1105 C CA . THR A 1 136 ? 20.897 -7.796 -19.461 1.00 92.31 136 THR A CA 1
ATOM 1106 C C . THR A 1 136 ? 20.078 -7.345 -20.661 1.00 92.31 136 THR A C 1
ATOM 1108 O O . THR A 1 136 ? 20.633 -6.796 -21.609 1.00 92.31 136 THR A O 1
ATOM 1111 N N . VAL A 1 137 ? 18.772 -7.589 -20.624 1.00 89.69 137 VAL A N 1
ATOM 1112 C CA . VAL A 1 137 ? 17.829 -7.258 -21.698 1.00 89.69 137 VAL A CA 1
ATOM 1113 C C . VAL A 1 137 ? 16.882 -6.173 -21.209 1.00 89.69 137 VAL A C 1
ATOM 1115 O O . VAL A 1 137 ? 16.364 -6.249 -20.094 1.00 89.69 137 VAL A O 1
ATOM 1118 N N . GLU A 1 138 ? 16.641 -5.161 -22.032 1.00 89.19 138 GLU A N 1
ATOM 1119 C CA . GLU A 1 138 ? 15.638 -4.144 -21.732 1.00 89.19 138 GLU A CA 1
ATOM 1120 C C . GLU A 1 138 ? 14.239 -4.669 -22.068 1.00 89.19 138 GLU A C 1
ATOM 1122 O O . GLU A 1 138 ? 14.003 -5.225 -23.142 1.00 89.19 138 GLU A O 1
ATOM 1127 N N . LYS A 1 139 ? 13.313 -4.539 -21.120 1.00 88.25 139 LYS A N 1
ATOM 1128 C CA . LYS A 1 139 ? 11.924 -4.972 -21.253 1.00 88.25 139 LYS A CA 1
ATOM 1129 C C . LYS A 1 139 ? 10.972 -3.858 -20.864 1.00 88.25 139 LYS A C 1
ATOM 1131 O O . LYS A 1 139 ? 11.273 -3.018 -20.022 1.00 88.25 139 LYS A O 1
ATOM 1136 N N . GLU A 1 140 ? 9.779 -3.917 -21.439 1.00 89.31 140 GLU A N 1
ATOM 1137 C CA . GLU A 1 140 ? 8.682 -3.010 -21.126 1.00 89.31 140 GLU A CA 1
ATOM 1138 C C . GLU A 1 140 ? 7.687 -3.659 -20.161 1.00 89.31 140 GLU A C 1
ATOM 1140 O O . GLU A 1 140 ? 7.335 -4.837 -20.281 1.00 89.31 140 GLU A O 1
ATOM 1145 N N . LYS A 1 141 ? 7.187 -2.866 -19.216 1.00 89.06 141 LYS A N 1
ATOM 1146 C CA . LYS A 1 141 ? 6.027 -3.183 -18.381 1.00 89.06 141 LYS A CA 1
ATOM 1147 C C . LYS A 1 141 ? 5.038 -2.034 -18.409 1.00 89.06 141 LYS A C 1
ATOM 1149 O O . LYS A 1 141 ? 5.421 -0.872 -18.404 1.00 89.06 141 LYS A O 1
ATOM 1154 N N . ILE A 1 142 ? 3.755 -2.372 -18.409 1.00 89.00 142 ILE A N 1
ATOM 1155 C CA . ILE A 1 142 ? 2.679 -1.384 -18.364 1.00 89.00 142 ILE A CA 1
ATOM 1156 C C . ILE A 1 142 ? 2.258 -1.211 -16.907 1.00 89.00 142 ILE A C 1
ATOM 1158 O O . ILE A 1 142 ? 1.722 -2.140 -16.297 1.00 89.00 142 ILE A O 1
ATOM 1162 N N . PHE A 1 143 ? 2.496 -0.024 -16.362 1.00 88.75 143 PHE A N 1
ATOM 1163 C CA . PHE A 1 143 ? 1.973 0.395 -15.075 1.00 88.75 143 PHE A CA 1
ATOM 1164 C C . PHE A 1 143 ? 0.528 0.874 -15.246 1.00 88.75 143 PHE A C 1
ATOM 1166 O O . PHE A 1 143 ? 0.253 1.819 -15.984 1.00 88.75 143 PHE A O 1
ATOM 1173 N N . ARG A 1 144 ? -0.403 0.167 -14.597 1.00 87.88 144 ARG A N 1
ATOM 1174 C CA . ARG A 1 144 ? -1.830 0.501 -14.563 1.00 87.88 144 ARG A CA 1
ATOM 1175 C C . ARG A 1 144 ? -2.504 -0.060 -13.311 1.00 87.88 144 ARG A C 1
ATOM 1177 O O . ARG A 1 144 ? -2.090 -1.125 -12.834 1.00 87.88 144 ARG A O 1
ATOM 1184 N N . PRO A 1 145 ? -3.589 0.561 -12.832 1.00 85.12 145 PRO A N 1
ATOM 1185 C CA . PRO A 1 145 ? -4.489 -0.064 -11.872 1.00 85.12 145 PRO A CA 1
ATOM 1186 C C . PRO A 1 145 ? -5.086 -1.369 -12.434 1.00 85.12 145 PRO A C 1
ATOM 1188 O O . PRO A 1 145 ? -5.493 -1.452 -13.593 1.00 85.12 145 PRO A O 1
ATOM 1191 N N . ASN A 1 146 ? -5.145 -2.415 -11.612 1.00 83.69 146 ASN A N 1
ATOM 1192 C CA . ASN A 1 146 ? -5.797 -3.688 -11.901 1.00 83.69 146 ASN A CA 1
ATOM 1193 C C . ASN A 1 146 ? -7.125 -3.792 -11.138 1.00 83.69 146 ASN A C 1
ATOM 1195 O O . ASN A 1 146 ? -7.234 -4.443 -10.096 1.00 83.69 146 ASN A O 1
ATOM 1199 N N . LEU A 1 147 ? -8.143 -3.139 -11.695 1.00 78.31 147 LEU A N 1
ATOM 1200 C CA . LEU A 1 147 ? -9.452 -2.944 -11.068 1.00 78.31 147 LEU A CA 1
ATOM 1201 C C . LEU A 1 147 ? -10.564 -3.819 -11.671 1.00 78.31 147 LEU A C 1
ATOM 1203 O O . LEU A 1 147 ? -11.742 -3.625 -11.390 1.00 78.31 147 LEU A O 1
ATOM 1207 N N . LEU A 1 148 ? -10.199 -4.845 -12.447 1.00 76.88 148 LEU A N 1
ATOM 1208 C CA . LEU A 1 148 ? -11.115 -5.640 -13.282 1.00 76.88 148 LEU A CA 1
ATOM 1209 C C . LEU A 1 148 ? -12.256 -6.348 -12.529 1.00 76.88 148 LEU A C 1
ATOM 1211 O O . LEU A 1 148 ? -13.230 -6.763 -13.148 1.00 76.88 148 LEU A O 1
ATOM 1215 N N . LYS A 1 149 ? -12.143 -6.528 -11.208 1.00 80.38 149 LYS A N 1
ATOM 1216 C CA . LYS A 1 149 ? -13.121 -7.263 -10.383 1.00 80.38 149 LYS A CA 1
ATOM 1217 C C . LYS A 1 149 ? -13.932 -6.372 -9.437 1.00 80.38 149 LYS A C 1
ATOM 1219 O O . LYS A 1 149 ? -14.655 -6.896 -8.588 1.00 80.38 149 LYS A O 1
ATOM 1224 N N . ARG A 1 150 ? -13.797 -5.048 -9.540 1.00 81.06 150 ARG A N 1
ATOM 1225 C CA . ARG A 1 150 ? -14.440 -4.092 -8.633 1.00 81.06 150 ARG A CA 1
ATOM 1226 C C . ARG A 1 150 ? -15.146 -2.990 -9.418 1.00 81.06 150 ARG A C 1
ATOM 1228 O O . ARG A 1 150 ? -14.744 -2.649 -10.524 1.00 81.06 150 ARG A O 1
ATOM 1235 N N . ARG A 1 151 ? -16.190 -2.431 -8.813 1.00 80.06 151 ARG A N 1
ATOM 1236 C CA . ARG A 1 151 ? -16.866 -1.205 -9.232 1.00 80.06 151 ARG A CA 1
ATOM 1237 C C . ARG A 1 151 ? -16.505 -0.095 -8.257 1.00 80.06 151 ARG A C 1
ATOM 1239 O O . ARG A 1 151 ? -16.618 -0.292 -7.048 1.00 80.06 151 ARG A O 1
ATOM 1246 N N . PHE A 1 152 ? -16.136 1.062 -8.784 1.00 76.25 152 PHE A N 1
ATOM 1247 C CA . PHE A 1 152 ? -15.826 2.243 -7.989 1.00 76.25 152 PHE A CA 1
ATOM 1248 C C . PHE A 1 152 ? -17.053 3.142 -7.863 1.00 76.25 152 PHE A C 1
ATOM 1250 O O . PHE A 1 152 ? -17.885 3.223 -8.767 1.00 76.25 152 PHE A O 1
ATOM 1257 N N . SER A 1 153 ? -17.203 3.763 -6.701 1.00 77.88 153 SER A N 1
ATOM 1258 C CA . SER A 1 153 ? -18.249 4.731 -6.400 1.00 77.88 153 SER A CA 1
ATOM 1259 C C . SER A 1 153 ? -17.627 5.838 -5.562 1.00 77.88 153 SER A C 1
ATOM 1261 O O . SER A 1 153 ? -17.499 5.689 -4.348 1.00 77.88 153 SER A O 1
ATOM 1263 N N . LYS A 1 154 ? -17.262 6.951 -6.206 1.00 79.31 154 LYS A N 1
ATOM 1264 C CA . LYS A 1 154 ? -16.447 8.015 -5.599 1.00 79.31 154 LYS A CA 1
ATOM 1265 C C . LYS A 1 154 ? -15.120 7.439 -5.079 1.00 79.31 154 LYS A C 1
ATOM 1267 O O . LYS A 1 154 ? -14.311 7.009 -5.890 1.00 79.31 154 LYS A O 1
ATOM 1272 N N . TYR A 1 155 ? -14.938 7.378 -3.760 1.00 81.00 155 TYR A N 1
ATOM 1273 C CA . TYR A 1 155 ? -13.733 6.864 -3.100 1.00 81.00 155 TYR A CA 1
ATOM 1274 C C . TYR A 1 155 ? -13.872 5.419 -2.605 1.00 81.00 155 TYR A C 1
ATOM 1276 O O . TYR A 1 155 ? -12.891 4.816 -2.182 1.00 81.00 155 TYR A O 1
ATOM 1284 N N . ASP A 1 156 ? -15.067 4.834 -2.710 1.00 80.38 156 ASP A N 1
ATOM 1285 C CA . ASP A 1 156 ? -15.295 3.445 -2.331 1.00 80.38 156 ASP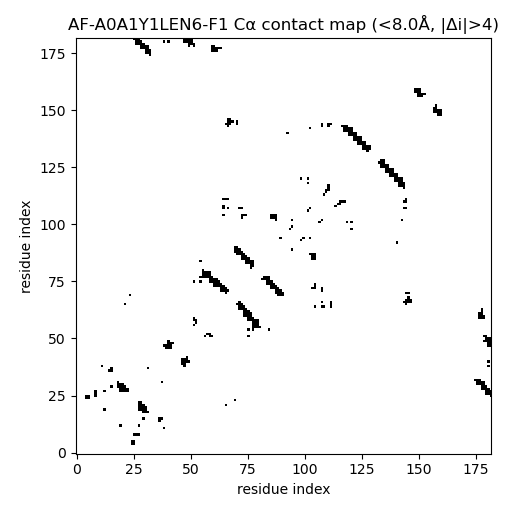 A CA 1
ATOM 1286 C C . ASP A 1 156 ? -15.120 2.505 -3.522 1.00 80.38 156 ASP A C 1
ATOM 1288 O O . ASP A 1 156 ? -15.459 2.829 -4.666 1.00 80.38 156 ASP A O 1
ATOM 1292 N N . SER A 1 157 ? -14.711 1.271 -3.235 1.00 80.69 157 SER A N 1
ATOM 1293 C CA . SER A 1 157 ? -14.697 0.192 -4.217 1.00 80.69 157 SER A CA 1
ATOM 1294 C C . SER A 1 157 ? -15.445 -1.029 -3.697 1.00 80.69 157 SER A C 1
ATOM 1296 O O . SER A 1 157 ? -15.226 -1.479 -2.575 1.00 80.69 157 SER A O 1
ATOM 1298 N N . TYR A 1 158 ? -16.293 -1.612 -4.538 1.00 82.62 158 TYR A N 1
ATOM 1299 C CA . TYR A 1 158 ? -17.122 -2.763 -4.189 1.00 82.62 158 TYR A CA 1
ATOM 1300 C C . TYR A 1 158 ? -16.898 -3.899 -5.188 1.00 82.62 158 TYR A C 1
ATOM 1302 O O . TYR A 1 158 ? -16.744 -3.635 -6.382 1.00 82.62 158 TYR A O 1
ATOM 1310 N N . PRO A 1 159 ? -16.887 -5.170 -4.758 1.00 83.44 159 PRO A N 1
ATOM 1311 C CA . PRO A 1 159 ? -16.849 -6.281 -5.697 1.00 83.44 159 PRO A CA 1
ATOM 1312 C C . PRO A 1 159 ? -18.133 -6.317 -6.538 1.00 83.44 159 PRO A C 1
ATOM 1314 O O . PRO A 1 159 ? -19.214 -5.936 -6.077 1.00 83.44 159 PRO A O 1
ATOM 1317 N N . TYR A 1 160 ? -18.028 -6.794 -7.780 1.00 81.19 160 TYR A N 1
ATOM 1318 C CA . TYR A 1 160 ? -19.214 -7.010 -8.610 1.00 81.19 160 TYR A CA 1
ATOM 1319 C C . TYR A 1 160 ? -20.191 -7.973 -7.919 1.00 81.19 160 TYR A C 1
ATOM 1321 O O . TYR A 1 160 ? -19.790 -9.014 -7.404 1.00 81.19 160 TYR A O 1
ATOM 1329 N N . GLY A 1 161 ? -21.476 -7.608 -7.893 1.00 80.69 161 GLY A N 1
ATOM 1330 C CA . GLY A 1 161 ? -22.528 -8.369 -7.209 1.00 80.69 161 GLY A CA 1
ATOM 1331 C C . GLY A 1 161 ? -22.779 -7.972 -5.749 1.00 80.69 161 GLY A C 1
ATOM 1332 O O . GLY A 1 161 ? -23.748 -8.453 -5.162 1.00 80.69 161 GLY A O 1
ATOM 1333 N N . PHE A 1 162 ? -21.981 -7.065 -5.169 1.00 79.94 162 PHE A N 1
ATOM 1334 C CA . PHE A 1 162 ? -22.231 -6.539 -3.825 1.00 79.94 162 PHE A CA 1
ATOM 1335 C C . PHE A 1 162 ? -23.538 -5.734 -3.767 1.00 79.94 162 PHE A C 1
ATOM 1337 O O . PHE A 1 162 ? -23.725 -4.769 -4.513 1.00 79.94 162 PHE A O 1
ATOM 1344 N N . LYS A 1 163 ? -24.440 -6.111 -2.855 1.00 78.69 163 LYS A N 1
ATOM 1345 C CA . LYS A 1 163 ? -25.690 -5.394 -2.572 1.00 78.69 163 LYS A CA 1
ATOM 1346 C C . LYS A 1 163 ? -25.582 -4.748 -1.193 1.00 78.69 163 LYS A C 1
ATOM 1348 O O . LYS A 1 163 ? -25.522 -5.454 -0.191 1.00 78.69 163 LYS A O 1
ATOM 1353 N N . LYS A 1 164 ? -25.558 -3.412 -1.142 1.00 68.62 164 LYS A N 1
ATOM 1354 C CA . LYS A 1 164 ? -25.474 -2.660 0.118 1.00 68.62 164 LYS A CA 1
ATOM 1355 C C . LYS A 1 164 ? -26.783 -2.846 0.898 1.00 68.62 164 LYS A C 1
ATOM 1357 O O . LYS A 1 164 ? -27.856 -2.524 0.387 1.00 68.62 164 LYS A O 1
ATOM 1362 N N . VAL A 1 165 ? -26.703 -3.385 2.112 1.00 66.44 165 VAL A N 1
ATOM 1363 C CA . VAL A 1 165 ? -27.847 -3.452 3.033 1.00 66.44 165 VAL A CA 1
ATOM 1364 C C . VAL A 1 165 ? -28.061 -2.040 3.582 1.00 66.44 165 VAL A C 1
ATOM 1366 O O . VAL A 1 165 ? -27.123 -1.437 4.097 1.00 66.44 165 VAL A O 1
ATOM 1369 N N . LYS A 1 166 ? -29.261 -1.463 3.425 1.00 45.38 166 LYS A N 1
ATOM 1370 C CA . LYS A 1 166 ? -29.558 -0.115 3.941 1.00 45.38 166 LYS A CA 1
ATOM 1371 C C . LYS A 1 166 ? -29.482 -0.125 5.473 1.00 45.38 166 LYS A C 1
ATOM 1373 O O . LYS A 1 166 ? -30.367 -0.683 6.112 1.00 45.38 166 LYS A O 1
ATOM 1378 N N . LYS A 1 167 ? -28.468 0.521 6.052 1.00 48.28 167 LYS A N 1
ATOM 1379 C CA . LYS A 1 167 ? -28.483 0.974 7.451 1.00 48.28 167 LYS A CA 1
ATOM 1380 C C . LYS A 1 167 ? -28.813 2.470 7.487 1.00 48.28 167 LYS A C 1
ATOM 1382 O O . LYS A 1 167 ? -28.408 3.208 6.590 1.00 48.28 167 LYS A O 1
ATOM 1387 N N . GLY A 1 168 ? -29.640 2.862 8.458 1.00 40.16 168 GLY A N 1
ATOM 1388 C CA . GLY A 1 168 ? -30.147 4.223 8.643 1.00 40.16 168 GLY A CA 1
ATOM 1389 C C . GLY A 1 168 ? -29.023 5.243 8.815 1.00 40.16 168 GLY A C 1
ATOM 1390 O O . GLY A 1 168 ? -27.973 4.926 9.362 1.00 40.16 168 GLY A O 1
ATOM 1391 N N . GLN A 1 169 ? -29.248 6.439 8.278 1.00 34.97 169 GLN A N 1
ATOM 1392 C CA . GLN A 1 169 ? -28.290 7.538 8.229 1.00 34.97 169 GLN A CA 1
ATOM 1393 C C . GLN A 1 169 ? -28.070 8.163 9.607 1.00 34.97 169 GLN A C 1
ATOM 1395 O O . GLN A 1 169 ? -29.031 8.511 10.289 1.00 34.97 169 GLN A O 1
ATOM 1400 N N . GLY A 1 170 ? -26.804 8.392 9.932 1.00 43.72 170 GLY A N 1
ATOM 1401 C CA . GLY A 1 170 ? -26.370 9.310 10.971 1.00 43.72 170 GLY A CA 1
ATOM 1402 C C . GLY A 1 170 ? -24.945 8.977 11.367 1.00 43.72 170 GLY A C 1
ATOM 1403 O O . GLY A 1 170 ? -24.752 7.952 12.000 1.00 43.72 170 GLY A O 1
ATOM 1404 N N . GLU A 1 171 ? -23.975 9.794 10.953 1.00 40.25 171 GLU A N 1
ATOM 1405 C CA . GLU A 1 171 ? -22.845 10.176 11.809 1.00 40.25 171 GLU A CA 1
ATOM 1406 C C . GLU A 1 171 ? -21.971 11.255 11.155 1.0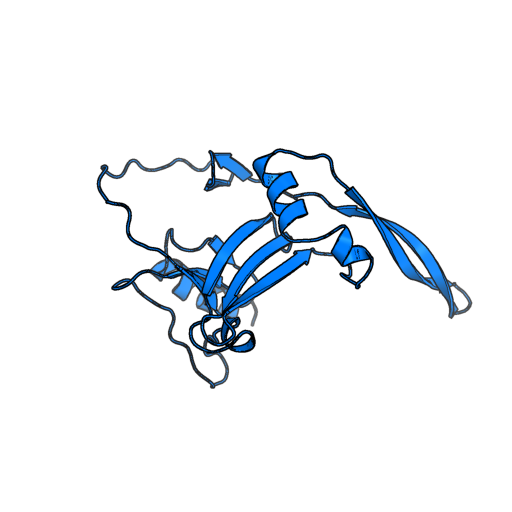0 40.25 171 GLU A C 1
ATOM 1408 O O . GLU A 1 171 ? -21.735 11.256 9.945 1.00 40.25 171 GLU A O 1
ATOM 1413 N N . GLU A 1 172 ? -21.585 12.203 12.008 1.00 40.72 172 GLU A N 1
ATOM 1414 C CA . GLU A 1 172 ? -20.805 13.417 11.771 1.00 40.72 172 GLU A CA 1
ATOM 1415 C C . GLU A 1 172 ? -19.345 13.124 11.387 1.00 40.72 172 GLU A C 1
ATOM 1417 O O . GLU A 1 172 ? -18.770 12.103 11.768 1.00 40.72 172 GLU A O 1
ATOM 1422 N N . GLU A 1 173 ? -18.727 14.064 10.664 1.00 38.31 173 GLU A N 1
ATOM 1423 C CA . GLU A 1 173 ? -17.296 14.057 10.345 1.00 38.31 173 GLU A CA 1
ATOM 1424 C C . GLU A 1 173 ? -16.450 14.134 11.626 1.00 38.31 173 GLU A C 1
ATOM 1426 O O . GLU A 1 173 ? -16.314 15.187 12.247 1.00 38.31 173 GLU A O 1
ATOM 1431 N N . LYS A 1 174 ? -15.850 13.003 12.008 1.00 42.44 174 LYS A N 1
ATOM 1432 C CA . LYS A 1 174 ? -14.757 12.930 12.984 1.00 42.44 174 LYS A CA 1
ATOM 1433 C C . LYS A 1 174 ? -13.421 12.804 12.255 1.00 42.44 174 LYS A C 1
ATOM 1435 O O . LYS A 1 174 ? -13.317 12.093 11.258 1.00 42.44 174 LYS A O 1
ATOM 1440 N N . THR A 1 175 ? -12.391 13.458 12.785 1.00 41.44 175 THR A N 1
ATOM 1441 C CA . THR A 1 175 ? -10.992 13.325 12.356 1.00 41.44 175 THR A CA 1
ATOM 1442 C C . THR A 1 175 ? -10.550 11.863 12.413 1.00 41.44 175 THR A C 1
ATOM 1444 O O . THR A 1 175 ? -10.477 11.275 13.488 1.00 41.44 175 THR A O 1
ATOM 1447 N N . SER A 1 176 ? -10.270 11.275 11.252 1.00 47.59 176 SER A N 1
ATOM 1448 C CA . SER A 1 176 ? -9.857 9.878 11.094 1.00 47.59 176 SER A CA 1
ATOM 1449 C C . SER A 1 176 ? -8.407 9.785 10.625 1.00 47.59 176 SER A C 1
ATOM 1451 O O . SER A 1 176 ? -8.026 10.518 9.711 1.00 47.59 176 SER A O 1
ATOM 1453 N N . LYS A 1 177 ? -7.624 8.869 11.199 1.00 70.25 177 LYS A N 1
ATOM 1454 C CA . LYS A 1 177 ? -6.258 8.546 10.753 1.00 70.25 177 LYS A CA 1
ATOM 1455 C C . LYS A 1 177 ? -6.262 7.192 10.039 1.00 70.25 177 LYS A C 1
ATOM 1457 O O . LYS A 1 177 ? -7.182 6.403 10.232 1.00 70.25 177 LYS A O 1
ATOM 1462 N N . ILE A 1 178 ? -5.295 6.941 9.162 1.00 76.88 178 ILE A N 1
ATOM 1463 C CA . ILE A 1 178 ? -5.124 5.640 8.502 1.00 76.88 178 ILE A CA 1
ATOM 1464 C C . ILE A 1 178 ? -3.864 4.989 9.075 1.00 76.88 178 ILE A C 1
ATOM 1466 O O . ILE A 1 178 ? -2.843 5.662 9.208 1.00 76.88 178 ILE A O 1
ATOM 1470 N N . ASP A 1 179 ? -3.926 3.691 9.358 1.00 71.81 179 ASP A N 1
ATOM 1471 C CA . ASP A 1 179 ? -2.847 2.916 9.969 1.00 71.81 179 ASP A CA 1
ATOM 1472 C C . ASP A 1 179 ? -2.620 1.579 9.249 1.00 71.81 179 ASP A C 1
ATOM 1474 O O . ASP A 1 179 ? -3.493 1.082 8.525 1.00 71.81 179 ASP A O 1
ATOM 1478 N N . ILE A 1 180 ? -1.417 1.015 9.411 1.00 78.62 180 ILE A N 1
ATOM 1479 C CA . ILE A 1 180 ? -1.011 -0.290 8.864 1.00 78.62 180 ILE A CA 1
ATOM 1480 C C . ILE A 1 180 ? -0.463 -1.151 9.991 1.00 78.62 180 ILE A C 1
ATOM 1482 O O . ILE A 1 180 ? 0.437 -0.726 10.713 1.00 78.62 180 ILE A O 1
ATOM 1486 N N . VAL A 1 181 ? -0.972 -2.374 10.090 1.00 71.56 181 VAL A N 1
ATOM 1487 C CA . VAL A 1 181 ? -0.478 -3.394 11.017 1.00 71.56 181 VAL A CA 1
ATOM 1488 C C . VAL A 1 181 ? -0.136 -4.680 10.267 1.00 71.56 181 VAL A C 1
ATOM 1490 O O . VAL A 1 181 ? -0.895 -5.073 9.381 1.00 71.56 181 VAL A O 1
ATOM 1493 N N . GLU A 1 182 ? 0.967 -5.337 10.627 1.00 74.31 182 GLU A N 1
ATOM 1494 C CA . GLU A 1 182 ? 1.433 -6.633 10.080 1.00 74.31 182 GLU A CA 1
ATOM 1495 C C . GLU A 1 182 ? 1.725 -7.651 11.181 1.00 74.31 182 GLU A C 1
ATOM 1497 O O . GLU A 1 182 ? 2.426 -7.270 12.144 1.00 74.31 182 GLU A O 1
#

Nearest PDB structures (foldseek):
  3l94-assembly1_B  TM=4.171E-01  e=6.660E+00  Pseudomonas aeruginosa

Foldseek 3Di:
DQVVQVVLVVVVCVQQDPQFPDDDSNKTKGKDDPPGDDQDADDDPPGKHFPQCVVPPPKFWPDKDALDDQWIKTWIQDPVVRDIDIDTGDPPDDDDPVNCVVGTRVNRVCCVQVVDDWDKDKDWDWDQDPVRDTDTDIDIDTDHRPLPQWDDDRRDIDGPPDDDDDDDDDDDDDDITMTMID

Secondary structure (DSSP, 8-state):
-HHHHHHHHHHHHHHHGGGEEEE-SS-EEEEE-TTS--PPB-SSTT-B-BGGGGG-TT-EEEEEEE-STTEEEEEEEETTTTEEEEEEEETT----TTHHHHSSHHHHHHHHHS-PPPEEEEEEEEEE-TT--EEEEEEEEEE----TTEEEETTEEEETT-----PPP-------EEEEE-